Protein AF-O60290-2-F1 (afdb_monomer_lite)

Sequence (254 aa):
MGRRWCEWTVLTGIEYLQQRFDADRPPQLKNMEVFDTMAWPSGIELASFGNDDILNLARYFECSLPTGYSEEALLEEWLGLKTIAQHLPFSMLCKNALAQHCRFPLLSKLMAVVVCVPISTSCCERGFKAMNRIRTDERTKLSNEVLNMLMMTAVNGVAVTEYDPQPAIQHWYLTSSGRRFSHVYTCAQVPARSPASARLRKEEMGALYVEEPRTQKPPILPSREAAEVLKDCIMEPPERLLYPHTSQEAPGMS

Secondary structure (DSSP, 8-state):
-HHHHHHHHHHHHHHHHHHHS-SS--HHHHHGGGG-GGGPPPGGGGTTTTHHHHHHHHHHTGGGSPTT--HHHHHHHHHHHHHHHTT--HHHHHHHHHHTTTT-HHHHHHHHHHTHHHHHHHHHHHHHHHHHHHS-TT-----HHHHHHHHHHHHHSPPTTT---HHHHHHHHHH--SSS-----------------------------------PPPPPPP----SSSTTS---PPPP---------------

pLDDT: mean 74.69, std 25.1, range [28.78, 98.12]

Structure (mmCIF, N/CA/C/O backbone):
data_AF-O60290-2-F1
#
_entry.id   AF-O60290-2-F1
#
loop_
_atom_site.group_PDB
_atom_site.id
_atom_site.type_symbol
_atom_site.label_atom_id
_atom_site.label_alt_id
_atom_site.label_comp_id
_atom_site.label_asym_id
_atom_site.label_entity_id
_atom_site.label_seq_id
_atom_site.pdbx_PDB_ins_code
_atom_site.Cartn_x
_atom_site.Cartn_y
_atom_site.Cartn_z
_atom_site.occupancy
_atom_site.B_iso_or_equiv
_atom_site.auth_seq_id
_atom_site.auth_comp_id
_atom_site.auth_asym_id
_atom_site.auth_atom_id
_atom_site.pdbx_PDB_model_num
ATOM 1 N N . MET A 1 1 ? 29.810 -35.140 -0.642 1.00 60.06 1 MET A N 1
ATOM 2 C CA . MET A 1 1 ? 28.937 -34.284 0.197 1.00 60.06 1 MET A CA 1
ATOM 3 C C . MET A 1 1 ? 28.207 -33.204 -0.597 1.00 60.06 1 MET A C 1
ATOM 5 O O . MET A 1 1 ? 27.020 -33.055 -0.359 1.00 60.06 1 MET A O 1
ATOM 9 N N . GLY A 1 2 ? 28.839 -32.512 -1.557 1.00 76.31 2 GLY A N 1
ATOM 10 C CA . GLY A 1 2 ? 28.237 -31.353 -2.247 1.00 76.31 2 GLY A CA 1
ATOM 11 C C . GLY A 1 2 ? 26.855 -31.562 -2.888 1.00 76.31 2 GLY A C 1
ATOM 12 O O . GLY A 1 2 ? 25.974 -30.746 -2.661 1.00 76.31 2 GLY A O 1
ATOM 13 N N . ARG A 1 3 ? 26.618 -32.672 -3.609 1.00 76.31 3 ARG A N 1
ATOM 14 C CA . ARG A 1 3 ? 25.321 -32.896 -4.289 1.00 76.31 3 ARG A CA 1
ATOM 15 C C . ARG A 1 3 ? 24.113 -32.901 -3.344 1.00 76.31 3 ARG A C 1
ATOM 17 O O . ARG A 1 3 ? 23.113 -32.278 -3.668 1.00 76.31 3 ARG A O 1
ATOM 24 N N . ARG A 1 4 ? 24.233 -33.538 -2.170 1.00 82.31 4 ARG A N 1
ATOM 25 C CA . ARG A 1 4 ? 23.143 -33.582 -1.180 1.00 82.31 4 ARG A CA 1
ATOM 26 C C . ARG A 1 4 ? 22.840 -32.199 -0.605 1.00 82.31 4 ARG A C 1
ATOM 28 O O . ARG A 1 4 ? 21.678 -31.870 -0.450 1.00 82.31 4 ARG A O 1
ATOM 35 N N . TRP A 1 5 ? 23.856 -31.378 -0.337 1.00 82.50 5 TRP A N 1
ATOM 36 C CA . TRP A 1 5 ? 23.635 -30.011 0.148 1.00 82.50 5 TRP A CA 1
ATOM 37 C C . TRP A 1 5 ? 22.891 -29.154 -0.875 1.00 82.50 5 TRP A C 1
ATOM 39 O O . TRP A 1 5 ? 21.926 -28.497 -0.510 1.00 82.50 5 TRP A O 1
ATOM 49 N N . CYS A 1 6 ? 23.286 -29.210 -2.151 1.00 86.69 6 CYS A N 1
ATOM 50 C CA . CYS A 1 6 ? 22.593 -28.471 -3.207 1.00 86.69 6 CYS A CA 1
ATOM 51 C C . CYS A 1 6 ? 21.125 -28.894 -3.335 1.00 86.69 6 CYS A C 1
ATOM 53 O O . CYS A 1 6 ? 20.254 -28.036 -3.418 1.00 86.69 6 CYS A O 1
ATOM 55 N N . GLU A 1 7 ? 20.855 -30.200 -3.320 1.00 88.31 7 GLU A N 1
ATOM 56 C CA . GLU A 1 7 ? 19.494 -30.740 -3.382 1.00 88.31 7 GLU A CA 1
ATOM 57 C C . GLU A 1 7 ? 18.647 -30.283 -2.188 1.00 88.31 7 GLU A C 1
ATOM 59 O O . GLU A 1 7 ? 17.566 -29.737 -2.386 1.00 88.31 7 GLU A O 1
ATOM 64 N N . TRP A 1 8 ? 19.173 -30.394 -0.964 1.00 88.50 8 TRP A N 1
ATOM 65 C CA . TRP A 1 8 ? 18.496 -29.909 0.242 1.00 88.50 8 TRP A CA 1
ATOM 66 C C . TRP A 1 8 ? 18.210 -28.406 0.185 1.00 88.50 8 TRP A C 1
ATOM 68 O O . TRP A 1 8 ? 17.091 -27.994 0.457 1.00 88.50 8 TRP A O 1
ATOM 78 N N . THR A 1 9 ? 19.179 -27.580 -0.221 1.00 92.00 9 THR A N 1
ATOM 79 C CA . THR A 1 9 ? 18.973 -26.128 -0.342 1.00 92.00 9 THR A CA 1
ATOM 80 C C . THR A 1 9 ? 17.893 -25.782 -1.366 1.00 92.00 9 THR A C 1
ATOM 82 O O . THR A 1 9 ? 17.092 -24.882 -1.120 1.00 92.00 9 THR A O 1
ATOM 85 N N . VAL A 1 10 ? 17.846 -26.487 -2.500 1.00 91.19 10 VAL A N 1
ATOM 86 C CA . VAL A 1 10 ? 16.811 -26.278 -3.521 1.00 91.19 10 VAL A CA 1
ATOM 87 C C . VAL A 1 10 ? 15.437 -26.683 -2.993 1.00 91.19 10 VAL A C 1
ATOM 89 O O . VAL A 1 10 ? 14.498 -25.909 -3.145 1.00 91.19 10 VAL A O 1
ATOM 92 N N . LEU A 1 11 ? 15.317 -27.840 -2.335 1.00 91.94 11 LEU A N 1
ATOM 93 C CA . LEU A 1 11 ? 14.050 -28.304 -1.762 1.00 91.94 11 LEU A CA 1
ATOM 94 C C . LEU A 1 11 ? 13.540 -27.360 -0.671 1.00 91.94 11 LEU A C 1
ATOM 96 O O . LEU A 1 11 ? 12.401 -26.917 -0.754 1.00 91.94 11 LEU A O 1
ATOM 100 N N . THR A 1 12 ? 14.398 -26.947 0.267 1.00 91.56 12 THR A N 1
ATOM 101 C CA . THR A 1 12 ? 14.043 -25.943 1.284 1.00 91.56 12 THR A CA 1
ATOM 102 C C . THR A 1 12 ? 13.633 -24.614 0.646 1.00 91.56 12 THR A C 1
ATOM 104 O O . THR A 1 12 ? 12.711 -23.953 1.117 1.00 91.56 12 THR A O 1
ATOM 107 N N . GLY A 1 13 ? 14.293 -24.213 -0.445 1.00 90.56 13 GLY A N 1
ATOM 108 C CA . GLY A 1 13 ? 13.922 -23.021 -1.204 1.00 90.56 13 GLY A CA 1
ATOM 109 C C . GLY A 1 13 ? 12.545 -23.142 -1.859 1.00 90.56 13 GLY A C 1
ATOM 110 O O . GLY A 1 13 ? 11.760 -22.202 -1.789 1.00 90.56 13 GLY A O 1
ATOM 111 N N . ILE A 1 14 ? 12.234 -24.290 -2.465 1.00 87.69 14 ILE A N 1
ATOM 112 C CA . ILE A 1 14 ? 10.924 -24.568 -3.068 1.00 87.69 14 ILE A CA 1
ATOM 113 C C . ILE A 1 14 ? 9.837 -24.589 -1.995 1.00 87.69 14 ILE A C 1
ATOM 115 O O . ILE A 1 14 ? 8.840 -23.896 -2.162 1.00 87.69 14 ILE A O 1
ATOM 119 N N . GLU A 1 15 ? 10.045 -25.310 -0.892 1.00 87.50 15 GLU A N 1
ATOM 120 C CA . GLU A 1 15 ? 9.108 -25.366 0.238 1.00 87.50 15 GLU A CA 1
ATOM 121 C C . GLU A 1 15 ? 8.835 -23.966 0.799 1.00 87.50 15 GLU A C 1
ATOM 123 O O . GLU A 1 15 ? 7.683 -23.587 0.994 1.00 87.50 15 GLU A O 1
ATOM 128 N N . TYR A 1 16 ? 9.881 -23.154 0.983 1.00 84.19 16 TYR A N 1
ATOM 129 C CA . TYR A 1 16 ? 9.732 -21.772 1.434 1.00 84.19 16 TYR A CA 1
ATOM 130 C C . TYR A 1 16 ? 8.947 -20.914 0.435 1.00 84.19 16 TYR A C 1
ATOM 132 O O . TYR A 1 16 ? 8.084 -20.134 0.833 1.00 84.19 16 TYR A O 1
ATOM 140 N N . LEU A 1 17 ? 9.240 -21.030 -0.865 1.00 82.88 17 LEU A N 1
ATOM 141 C CA . LEU A 1 17 ? 8.526 -20.281 -1.899 1.00 82.88 17 LEU A CA 1
ATOM 142 C C . LEU A 1 17 ? 7.065 -20.714 -1.996 1.00 82.88 17 LEU A C 1
ATOM 144 O O . LEU A 1 17 ? 6.207 -19.850 -2.129 1.00 82.88 17 LEU A O 1
ATOM 148 N N . GLN A 1 18 ? 6.781 -22.010 -1.887 1.00 81.75 18 GLN A N 1
ATOM 149 C CA . GLN A 1 18 ? 5.422 -22.540 -1.844 1.00 81.75 18 GLN A CA 1
ATOM 150 C C . GLN A 1 18 ? 4.679 -22.034 -0.614 1.00 81.75 18 GLN A C 1
ATOM 152 O O . GLN A 1 18 ? 3.586 -21.523 -0.756 1.00 81.75 18 GLN A O 1
ATOM 157 N N . GLN A 1 19 ? 5.289 -22.062 0.571 1.00 77.19 19 GLN A N 1
ATOM 158 C CA . GLN A 1 19 ? 4.671 -21.515 1.779 1.00 77.19 19 GLN A CA 1
ATOM 159 C C . GLN A 1 19 ? 4.418 -20.002 1.668 1.00 77.19 19 GLN A C 1
ATOM 161 O O . GLN A 1 19 ? 3.408 -19.489 2.143 1.00 77.19 19 GLN A O 1
ATOM 166 N N . ARG A 1 20 ? 5.358 -19.264 1.068 1.00 73.88 20 ARG A N 1
ATOM 167 C CA . ARG A 1 20 ? 5.286 -17.804 0.941 1.00 73.88 20 ARG A CA 1
ATOM 168 C C . ARG A 1 20 ? 4.297 -17.346 -0.131 1.00 73.88 20 ARG A C 1
ATOM 170 O O . ARG A 1 20 ? 3.693 -16.287 0.024 1.00 73.88 20 ARG A O 1
ATOM 177 N N . PHE A 1 21 ? 4.206 -18.089 -1.227 1.00 71.00 21 PHE A N 1
ATOM 178 C CA . PHE A 1 21 ? 3.432 -17.755 -2.423 1.00 71.00 21 PHE A CA 1
ATOM 179 C C . PHE A 1 21 ? 2.380 -18.821 -2.732 1.00 71.00 21 PHE A C 1
ATOM 181 O O . PHE A 1 21 ? 2.084 -19.049 -3.906 1.00 71.00 21 PHE A O 1
ATOM 188 N N . ASP A 1 22 ? 1.860 -19.493 -1.702 1.00 69.12 22 ASP A N 1
ATOM 189 C CA . ASP A 1 22 ? 0.883 -20.563 -1.882 1.00 69.12 22 ASP A CA 1
ATOM 190 C C . ASP A 1 22 ? -0.308 -20.053 -2.703 1.00 69.12 22 ASP A C 1
ATOM 192 O O . ASP A 1 22 ? -0.672 -18.872 -2.643 1.00 69.12 22 ASP A O 1
ATOM 196 N N . ALA A 1 23 ? -0.878 -20.932 -3.526 1.00 62.59 23 ALA A N 1
ATOM 197 C CA . ALA A 1 23 ? -1.923 -20.562 -4.479 1.00 62.59 23 ALA A CA 1
ATOM 198 C C . ALA A 1 23 ? -3.193 -20.073 -3.770 1.00 62.59 23 ALA A C 1
ATOM 200 O O . ALA A 1 23 ? -3.921 -19.229 -4.307 1.00 62.59 23 ALA A O 1
ATOM 201 N N . ASP A 1 24 ? -3.419 -20.559 -2.549 1.00 65.19 24 ASP A N 1
ATOM 202 C CA . ASP A 1 24 ? -4.404 -20.001 -1.641 1.00 65.19 24 ASP A CA 1
ATOM 203 C C . ASP A 1 24 ? -3.921 -18.618 -1.211 1.00 65.19 24 ASP A C 1
ATOM 205 O O . ASP A 1 24 ? -3.169 -18.450 -0.249 1.00 65.19 24 ASP A O 1
ATOM 209 N N . ARG A 1 25 ? -4.359 -17.610 -1.978 1.00 64.50 25 ARG A N 1
ATOM 210 C CA . ARG A 1 25 ? -4.241 -16.191 -1.641 1.00 64.50 25 ARG A CA 1
ATOM 211 C C . ARG A 1 25 ? -4.443 -16.058 -0.125 1.00 64.50 25 ARG A C 1
ATOM 213 O O . ARG A 1 25 ? -5.516 -16.447 0.346 1.00 64.50 25 ARG A O 1
ATOM 220 N N . PRO A 1 26 ? -3.468 -15.504 0.624 1.00 71.31 26 PRO A N 1
ATOM 221 C CA . PRO A 1 26 ? -3.595 -15.337 2.062 1.00 71.31 26 PRO A CA 1
ATOM 222 C C . PRO A 1 26 ? -4.979 -14.763 2.390 1.00 71.31 26 PRO A C 1
ATOM 224 O O . PRO A 1 26 ? -5.363 -13.781 1.742 1.00 71.31 26 PRO A O 1
ATOM 227 N N . PRO A 1 27 ? -5.744 -15.33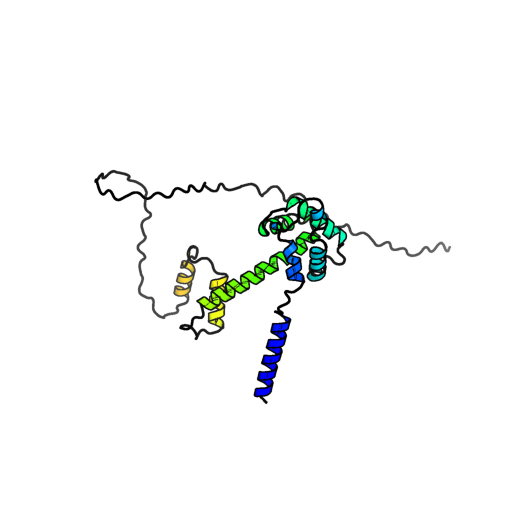9 3.338 1.00 74.75 27 PRO A N 1
ATOM 228 C CA . PRO A 1 27 ? -7.109 -14.905 3.653 1.00 74.75 27 PRO A CA 1
ATOM 229 C C . PRO A 1 27 ? -7.237 -13.386 3.838 1.00 74.75 27 PRO A C 1
ATOM 231 O O . PRO A 1 27 ? -8.249 -12.781 3.507 1.00 74.75 27 PRO A O 1
ATOM 234 N N . GLN A 1 28 ? -6.158 -12.749 4.285 1.00 78.12 28 GLN A N 1
ATOM 235 C CA . GLN A 1 28 ? -6.025 -11.310 4.449 1.00 78.12 28 GLN A CA 1
ATOM 236 C C . GLN A 1 28 ? -6.175 -10.548 3.130 1.00 78.12 28 GLN A C 1
ATOM 238 O O . GLN A 1 28 ? -6.873 -9.546 3.094 1.00 78.12 28 GLN A O 1
ATOM 243 N N . LEU A 1 29 ? -5.566 -11.015 2.035 1.00 80.62 29 LEU A N 1
ATOM 244 C CA . LEU A 1 29 ? -5.710 -10.383 0.720 1.00 80.62 29 LEU A CA 1
ATOM 245 C C . LEU A 1 29 ? -7.137 -10.505 0.180 1.00 80.62 29 LEU A C 1
ATOM 247 O O . LEU A 1 29 ? -7.560 -9.629 -0.565 1.00 80.62 29 LEU A O 1
ATOM 251 N N . LYS A 1 30 ? -7.871 -11.556 0.562 1.00 87.00 30 LYS A N 1
ATOM 252 C CA . LYS A 1 30 ? -9.301 -11.660 0.263 1.00 87.00 30 LYS A CA 1
ATOM 253 C C . LYS A 1 30 ? -10.091 -10.617 1.056 1.00 87.00 30 LYS A C 1
ATOM 255 O O . LYS A 1 30 ? -10.859 -9.875 0.465 1.00 87.00 30 LYS A O 1
ATOM 260 N N . ASN A 1 31 ? -9.824 -10.475 2.355 1.00 92.19 31 ASN A N 1
ATOM 261 C CA . ASN A 1 31 ? -10.492 -9.464 3.183 1.00 92.19 31 ASN A CA 1
ATOM 262 C C . ASN A 1 31 ? -10.217 -8.026 2.697 1.00 92.19 31 ASN A C 1
ATOM 264 O O . ASN A 1 31 ? -11.036 -7.139 2.895 1.00 92.19 31 ASN A O 1
ATOM 268 N N . MET A 1 32 ? -9.087 -7.772 2.025 1.00 91.44 32 MET A N 1
ATOM 269 C CA . MET A 1 32 ? -8.777 -6.463 1.422 1.00 91.44 32 MET A CA 1
ATOM 270 C C . MET A 1 32 ? -9.726 -6.077 0.277 1.00 91.44 32 MET A C 1
ATOM 272 O O . MET A 1 32 ? -9.812 -4.898 -0.065 1.00 91.44 32 MET A O 1
ATOM 276 N N . GLU A 1 33 ? -10.445 -7.035 -0.315 1.00 91.44 33 GLU A N 1
ATOM 277 C CA . GLU A 1 33 ? -11.444 -6.775 -1.362 1.00 91.44 33 GLU A CA 1
ATOM 278 C C . GLU A 1 33 ? -12.621 -5.945 -0.829 1.00 91.44 33 GLU A C 1
ATOM 280 O O . GLU A 1 33 ? -13.272 -5.242 -1.598 1.00 91.44 33 GLU A O 1
ATOM 285 N N . VAL A 1 34 ? -12.821 -5.909 0.496 1.00 94.81 34 VAL A N 1
ATOM 286 C CA . VAL A 1 34 ? -13.816 -5.055 1.162 1.00 94.81 34 VAL A CA 1
ATOM 287 C C . VAL A 1 34 ? -13.645 -3.566 0.843 1.00 94.81 34 VAL A C 1
ATOM 289 O O . VAL A 1 34 ? -14.602 -2.797 0.918 1.00 94.81 34 VAL A O 1
ATOM 292 N N . PHE A 1 35 ? -12.440 -3.132 0.468 1.00 94.62 35 PHE A N 1
ATOM 293 C CA . PHE A 1 35 ? -12.167 -1.740 0.117 1.00 94.62 35 PHE A CA 1
ATOM 294 C C . PHE A 1 35 ? -12.541 -1.382 -1.327 1.00 94.62 35 PHE A C 1
ATOM 296 O O . PHE A 1 35 ? -12.405 -0.217 -1.715 1.00 94.62 35 PHE A O 1
ATOM 303 N N . ASP A 1 36 ? -13.022 -2.341 -2.123 1.00 92.94 36 ASP A N 1
ATOM 304 C CA . ASP A 1 36 ? -13.655 -2.048 -3.404 1.00 92.94 36 ASP A CA 1
ATOM 305 C C . ASP A 1 36 ? -15.066 -1.497 -3.180 1.00 92.94 36 ASP A C 1
ATOM 307 O O . ASP A 1 36 ? -16.053 -2.225 -3.072 1.00 92.94 36 ASP A O 1
ATOM 311 N N . THR A 1 37 ? -15.160 -0.170 -3.121 1.00 93.44 37 THR A N 1
ATOM 312 C CA . THR A 1 37 ? -16.430 0.529 -2.888 1.00 93.44 37 THR A CA 1
ATOM 313 C C . THR A 1 37 ? -17.445 0.336 -4.015 1.00 93.44 37 THR A C 1
ATOM 315 O O . THR A 1 37 ? -18.627 0.611 -3.815 1.00 93.44 37 THR A O 1
ATOM 318 N N . MET A 1 38 ? -17.005 -0.122 -5.195 1.00 91.31 38 MET A N 1
ATOM 319 C CA . MET A 1 38 ? -17.887 -0.415 -6.326 1.00 91.31 38 MET A CA 1
ATOM 320 C C . MET A 1 38 ? -18.618 -1.748 -6.143 1.00 91.31 38 MET A C 1
ATOM 322 O O . MET A 1 38 ? -19.658 -1.957 -6.762 1.00 91.31 38 MET A O 1
ATOM 326 N N . ALA A 1 39 ? -18.094 -2.632 -5.287 1.00 91.25 39 ALA A N 1
ATOM 327 C CA . ALA A 1 39 ? -18.701 -3.912 -4.938 1.00 91.25 39 ALA A CA 1
ATOM 328 C C . ALA A 1 39 ? -19.649 -3.820 -3.727 1.00 91.25 39 ALA A C 1
ATOM 330 O O . ALA A 1 39 ? -20.236 -4.827 -3.328 1.00 91.25 39 ALA A O 1
ATOM 331 N N . TRP A 1 40 ? -19.794 -2.640 -3.115 1.00 94.50 40 TRP A N 1
ATOM 332 C CA . TRP A 1 40 ? -20.625 -2.476 -1.924 1.00 94.50 40 TRP A CA 1
ATOM 333 C C . TRP A 1 40 ? -22.121 -2.579 -2.258 1.00 94.50 40 TRP A C 1
ATOM 335 O O . TRP A 1 40 ? -22.581 -1.965 -3.224 1.00 94.50 40 TRP A O 1
ATOM 345 N N . PRO A 1 41 ? -22.912 -3.300 -1.443 1.00 93.50 41 PRO A N 1
ATOM 346 C CA . PRO A 1 41 ? -24.353 -3.357 -1.611 1.00 93.50 41 PRO A CA 1
ATOM 347 C C . PRO A 1 41 ? -24.995 -2.018 -1.236 1.00 93.50 41 PRO A C 1
ATOM 349 O O . PRO A 1 41 ? -24.506 -1.269 -0.390 1.00 93.50 41 PRO A O 1
ATOM 352 N N . SER A 1 42 ? -26.140 -1.730 -1.846 1.00 87.62 42 SER A N 1
ATOM 353 C CA . SER A 1 42 ? -26.956 -0.560 -1.520 1.00 87.62 42 SER A CA 1
ATOM 354 C C . SER A 1 42 ? -27.999 -0.867 -0.441 1.00 87.62 42 SER A C 1
ATOM 356 O O . SER A 1 42 ? -28.466 -1.997 -0.316 1.00 87.62 42 SER A O 1
ATOM 358 N N . GLY A 1 43 ? -28.458 0.160 0.276 1.00 88.81 43 GLY A N 1
ATOM 359 C CA . GLY A 1 43 ? -29.569 0.039 1.223 1.00 88.81 43 GLY A CA 1
ATOM 360 C C . GLY A 1 43 ? -29.146 -0.503 2.589 1.00 88.81 43 GLY A C 1
ATOM 361 O O . GLY A 1 43 ? -28.090 -0.145 3.104 1.00 88.81 43 GLY A O 1
ATOM 362 N N . ILE A 1 44 ? -30.002 -1.326 3.200 1.00 89.06 44 ILE A N 1
ATOM 363 C CA . ILE A 1 44 ? -29.842 -1.784 4.594 1.00 89.06 44 ILE A CA 1
ATOM 364 C C . ILE A 1 44 ? -28.659 -2.756 4.732 1.00 89.06 44 ILE A C 1
ATOM 366 O O . ILE A 1 44 ? -27.968 -2.743 5.748 1.00 89.06 44 ILE A O 1
ATOM 370 N N . GLU A 1 45 ? -28.375 -3.546 3.694 1.00 91.31 45 GLU A N 1
ATOM 371 C CA . GLU A 1 45 ? -27.274 -4.521 3.685 1.00 91.31 45 GLU A CA 1
ATOM 372 C C . GLU A 1 45 ? -25.890 -3.864 3.788 1.00 91.31 45 GLU A C 1
ATOM 374 O O . GLU A 1 45 ? -24.942 -4.482 4.273 1.00 91.31 45 GLU A O 1
ATOM 379 N N . LEU A 1 46 ? -25.768 -2.583 3.416 1.00 92.81 46 LEU A N 1
ATOM 380 C CA . LEU A 1 46 ? -24.520 -1.838 3.562 1.00 92.81 46 LEU A CA 1
ATOM 381 C C . LEU A 1 46 ? -24.059 -1.769 5.022 1.00 92.81 46 LEU A C 1
ATOM 383 O O . LEU A 1 46 ? -22.856 -1.734 5.283 1.00 92.81 46 LEU A O 1
ATOM 387 N N . ALA A 1 47 ? -24.991 -1.754 5.979 1.00 93.12 47 ALA A N 1
ATOM 388 C CA . ALA A 1 47 ? -24.660 -1.624 7.393 1.00 93.12 47 ALA A CA 1
ATOM 389 C C . ALA A 1 47 ? -23.787 -2.786 7.890 1.00 93.12 47 ALA A C 1
ATOM 391 O O . ALA A 1 47 ? -22.770 -2.548 8.541 1.00 93.12 47 ALA A O 1
ATOM 392 N N . SER A 1 48 ? -24.124 -4.022 7.514 1.00 94.00 48 SER A N 1
ATOM 393 C CA . SER A 1 48 ? -23.382 -5.228 7.902 1.00 94.00 48 SER A CA 1
ATOM 394 C C . SER A 1 48 ? -22.271 -5.616 6.925 1.00 94.00 48 SER A C 1
ATOM 396 O O . SER A 1 48 ? -21.398 -6.406 7.282 1.00 94.00 48 SER A O 1
ATOM 398 N N . PHE A 1 49 ? -22.274 -5.067 5.706 1.00 95.75 49 PHE A N 1
ATOM 399 C CA . PHE A 1 49 ? -21.290 -5.414 4.684 1.00 95.75 49 PHE A CA 1
ATOM 400 C C . PHE A 1 49 ? -19.845 -5.174 5.146 1.00 95.75 49 PHE A C 1
ATOM 402 O O . PHE A 1 49 ? -19.492 -4.083 5.613 1.00 95.75 49 PHE A O 1
ATOM 409 N N . GLY A 1 50 ? -18.997 -6.188 4.966 1.00 95.88 50 GLY A N 1
ATOM 410 C CA . GLY A 1 50 ? -17.561 -6.087 5.202 1.00 95.88 50 GLY A CA 1
ATOM 411 C C . GLY A 1 50 ? -17.132 -6.086 6.669 1.00 95.88 50 GLY A C 1
ATOM 412 O O . GLY A 1 50 ? -15.960 -5.855 6.950 1.00 95.88 50 GLY A O 1
ATOM 413 N N . ASN A 1 51 ? -18.058 -6.282 7.613 1.00 97.31 51 ASN A N 1
ATOM 414 C CA . ASN A 1 51 ? -17.737 -6.228 9.040 1.00 97.31 51 ASN A CA 1
ATOM 415 C C . ASN A 1 51 ? -16.714 -7.308 9.417 1.00 97.31 51 ASN A C 1
ATOM 417 O O . ASN A 1 51 ? -15.687 -6.994 10.016 1.00 97.31 51 ASN A O 1
ATOM 421 N N . ASP A 1 52 ? -16.945 -8.552 8.994 1.00 96.62 52 ASP A N 1
ATOM 422 C CA . ASP A 1 52 ? -16.018 -9.657 9.254 1.00 96.62 52 ASP A CA 1
ATOM 423 C C . ASP A 1 52 ? -14.656 -9.427 8.587 1.00 96.62 52 ASP A C 1
ATOM 425 O O . ASP A 1 52 ? -13.617 -9.689 9.192 1.00 96.62 52 ASP A O 1
ATOM 429 N N . ASP A 1 53 ? -14.632 -8.893 7.363 1.00 96.12 53 ASP A N 1
ATOM 430 C CA . ASP A 1 53 ? -13.395 -8.592 6.639 1.00 96.12 53 ASP A CA 1
ATOM 431 C C . ASP A 1 53 ? -12.537 -7.565 7.389 1.00 96.12 53 ASP A C 1
ATOM 433 O O . ASP A 1 53 ? -11.340 -7.782 7.592 1.00 96.12 53 ASP A O 1
ATOM 437 N N . ILE A 1 54 ? -13.150 -6.474 7.862 1.00 96.94 54 ILE A N 1
ATOM 438 C CA . ILE A 1 54 ? -12.462 -5.420 8.618 1.00 96.94 54 ILE A CA 1
ATOM 439 C C . ILE A 1 54 ? -11.948 -5.941 9.962 1.00 96.94 54 ILE A C 1
ATOM 441 O O . ILE A 1 54 ? -10.802 -5.656 10.317 1.00 96.94 54 ILE A O 1
ATOM 445 N N . LEU A 1 55 ? -12.737 -6.743 10.682 1.00 96.88 55 LEU A N 1
ATOM 446 C CA . LEU A 1 55 ? -12.291 -7.359 11.935 1.00 96.88 55 LEU A CA 1
ATOM 447 C C . LEU A 1 55 ? -11.134 -8.332 11.705 1.00 96.88 55 LEU A C 1
ATOM 449 O O . LEU A 1 55 ? -10.131 -8.294 12.418 1.00 96.88 55 LEU A O 1
ATOM 453 N N . ASN A 1 56 ? -11.217 -9.166 10.670 1.00 95.38 56 ASN A N 1
ATOM 454 C CA . ASN A 1 56 ? -10.143 -10.091 10.331 1.00 95.38 56 ASN A CA 1
ATOM 455 C C . ASN A 1 56 ? -8.856 -9.353 9.925 1.00 95.38 56 ASN A C 1
ATOM 457 O O . ASN A 1 56 ? -7.760 -9.786 10.289 1.00 95.38 56 ASN A O 1
ATOM 461 N N . LEU A 1 57 ? -8.964 -8.233 9.201 1.00 95.00 57 LEU A N 1
ATOM 462 C CA . LEU A 1 57 ? -7.820 -7.370 8.892 1.00 95.00 57 LEU A CA 1
ATOM 463 C C . LEU A 1 57 ? -7.229 -6.737 10.154 1.00 95.00 57 LEU A C 1
ATOM 465 O O . LEU A 1 57 ? -6.008 -6.716 10.302 1.00 95.00 57 LEU A O 1
ATOM 469 N N . ALA A 1 58 ? -8.067 -6.260 11.073 1.00 95.19 58 ALA A N 1
ATOM 470 C CA . ALA A 1 58 ? -7.627 -5.655 12.324 1.00 95.19 58 ALA A CA 1
ATOM 471 C C . ALA A 1 58 ? -6.909 -6.652 13.240 1.00 95.19 58 ALA A C 1
ATOM 473 O O . ALA A 1 58 ? -5.852 -6.330 13.775 1.00 95.19 58 ALA A O 1
ATOM 474 N N . ARG A 1 59 ? -7.413 -7.887 13.352 1.00 93.50 59 ARG A N 1
ATOM 475 C CA . ARG A 1 59 ? -6.739 -8.978 14.079 1.00 93.50 59 ARG A CA 1
ATOM 476 C C . ARG A 1 59 ? -5.401 -9.344 13.447 1.00 93.50 59 ARG A C 1
ATOM 478 O O . ARG A 1 59 ? -4.426 -9.580 14.147 1.00 93.50 59 ARG A O 1
ATOM 485 N N . TYR A 1 60 ? -5.326 -9.368 12.118 1.00 89.88 60 TYR A N 1
ATOM 486 C CA . TYR A 1 60 ? -4.069 -9.668 11.435 1.00 89.88 60 TYR A CA 1
ATOM 487 C C . TYR A 1 60 ? -3.026 -8.555 11.602 1.00 89.88 60 TYR A C 1
ATOM 489 O O . TYR A 1 60 ? -1.842 -8.825 11.796 1.00 89.88 60 TYR A O 1
ATOM 497 N N . PHE A 1 61 ? -3.463 -7.297 11.553 1.00 91.25 61 PHE A N 1
ATOM 498 C CA . PHE A 1 61 ? -2.612 -6.126 11.739 1.00 91.25 61 PHE A CA 1
ATOM 499 C C . PHE A 1 61 ? -2.684 -5.573 13.168 1.00 91.25 61 PHE A C 1
ATOM 501 O O . PHE A 1 61 ? -2.477 -4.376 13.371 1.00 91.25 61 PHE A O 1
ATOM 508 N N . GLU A 1 62 ? -2.924 -6.427 14.165 1.00 91.81 62 GLU A N 1
ATOM 509 C CA . GLU A 1 62 ? -3.122 -6.019 15.561 1.00 91.81 62 GLU A CA 1
ATOM 510 C C . GLU A 1 62 ? -1.937 -5.203 16.094 1.00 91.81 62 GLU A C 1
ATOM 512 O O . GLU A 1 62 ? -2.131 -4.199 16.772 1.00 91.81 62 GLU A O 1
ATOM 517 N N . CYS A 1 63 ? -0.706 -5.534 15.684 1.00 91.06 63 CYS A N 1
ATOM 518 C CA . CYS A 1 63 ? 0.497 -4.784 16.063 1.00 91.06 63 CYS A CA 1
ATOM 519 C C . CYS A 1 63 ? 0.509 -3.316 15.590 1.00 91.06 63 CYS A C 1
ATOM 521 O O . CYS A 1 63 ? 1.326 -2.532 16.069 1.00 91.06 63 CYS A O 1
ATOM 523 N N . SER A 1 64 ? -0.342 -2.946 14.629 1.00 90.31 64 SER A N 1
ATOM 524 C CA . SER A 1 64 ? -0.489 -1.566 14.144 1.00 90.31 64 SER A CA 1
ATOM 525 C C . SER A 1 64 ? -1.584 -0.776 14.869 1.00 90.31 64 SER A C 1
ATOM 527 O O . SER A 1 64 ? -1.679 0.446 14.714 1.00 90.31 64 SER A O 1
ATOM 529 N N . LEU A 1 65 ? -2.404 -1.460 15.667 1.00 94.12 65 LEU A 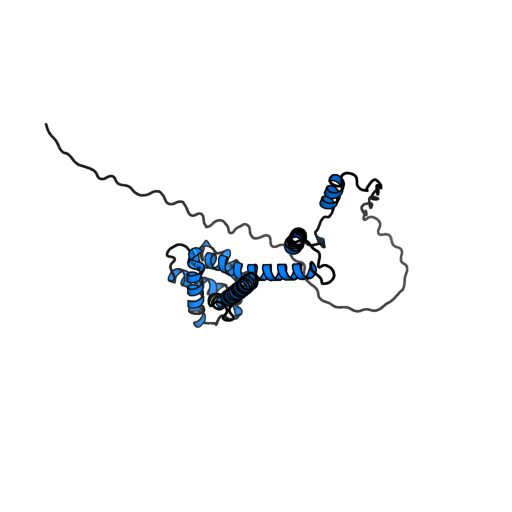N 1
ATOM 530 C CA . LEU A 1 65 ? -3.510 -0.886 16.419 1.00 94.12 65 LEU A CA 1
ATOM 531 C C . LEU A 1 65 ? -3.124 -0.696 17.896 1.00 94.12 65 LEU A C 1
ATOM 533 O O . LEU A 1 65 ? -2.178 -1.316 18.385 1.00 94.12 65 LEU A O 1
ATOM 537 N N . PRO A 1 66 ? -3.813 0.197 18.631 1.00 93.06 66 PRO A N 1
ATOM 538 C CA . PRO A 1 66 ? -3.645 0.298 20.077 1.00 93.06 66 PRO A CA 1
ATOM 539 C C . PRO A 1 66 ? -3.929 -1.040 20.766 1.00 93.06 66 PRO A C 1
ATOM 541 O O . PRO A 1 66 ? -4.869 -1.743 20.396 1.00 93.06 66 PRO A O 1
ATOM 544 N N . THR A 1 67 ? -3.157 -1.358 21.804 1.00 90.81 67 THR A N 1
ATOM 545 C CA . THR A 1 67 ? -3.377 -2.557 22.617 1.00 90.81 67 THR A CA 1
ATOM 546 C C . THR A 1 67 ? -4.791 -2.555 23.198 1.00 90.81 67 THR A C 1
ATOM 548 O O . THR A 1 67 ? -5.161 -1.615 23.900 1.00 90.81 67 THR A O 1
ATOM 551 N N . GLY A 1 68 ? -5.567 -3.607 22.924 1.00 89.88 68 GLY A N 1
ATOM 552 C CA . GLY A 1 68 ? -6.946 -3.726 23.407 1.00 89.88 68 GLY A CA 1
ATOM 553 C C . GLY A 1 68 ? -7.931 -2.765 22.734 1.00 89.88 68 GLY A C 1
ATOM 554 O O . GLY A 1 68 ? -8.841 -2.270 23.396 1.00 89.88 68 GLY A O 1
ATOM 555 N N . TYR A 1 69 ? -7.741 -2.460 21.445 1.00 94.31 69 TYR A N 1
ATOM 556 C CA . TYR A 1 69 ? -8.741 -1.723 20.669 1.00 94.31 69 TYR A CA 1
ATOM 557 C C . TYR A 1 69 ? -10.115 -2.422 20.720 1.00 94.31 69 TYR A C 1
ATOM 559 O O . TYR A 1 69 ? -10.198 -3.645 20.812 1.00 94.31 69 TYR A O 1
ATOM 567 N N . SER A 1 70 ? -11.196 -1.641 20.655 1.00 96.50 70 SER A N 1
ATOM 568 C CA . SER A 1 70 ? -12.561 -2.180 20.609 1.00 96.50 70 SER A CA 1
ATOM 569 C C . SER A 1 70 ? -12.939 -2.519 19.169 1.00 96.50 70 SER A C 1
ATOM 571 O O . SER A 1 70 ? -12.876 -1.662 18.281 1.00 96.50 70 SER A O 1
ATOM 573 N N . GLU A 1 71 ? -13.338 -3.772 18.948 1.00 97.12 71 GLU A N 1
ATOM 574 C CA . GLU A 1 71 ? -13.883 -4.232 17.668 1.00 97.12 71 GLU A CA 1
ATOM 575 C C . GLU A 1 71 ? -15.190 -3.495 17.342 1.00 97.12 71 GLU A C 1
ATOM 577 O O . GLU A 1 71 ? -15.413 -3.106 16.199 1.00 97.12 71 GLU A O 1
ATOM 582 N N . GLU A 1 72 ? -16.010 -3.209 18.353 1.00 97.44 72 GLU A N 1
ATOM 583 C CA . GLU A 1 72 ? -17.258 -2.457 18.214 1.00 97.44 72 GLU A CA 1
ATOM 584 C C . GLU A 1 72 ? -16.989 -1.028 17.735 1.00 97.44 72 GLU A C 1
ATOM 586 O O . GLU A 1 72 ? -17.604 -0.572 16.774 1.00 97.44 72 GLU A O 1
ATOM 591 N N . ALA A 1 73 ? -16.018 -0.337 18.343 1.00 97.75 73 ALA A N 1
ATOM 592 C CA . ALA A 1 73 ? -15.615 1.000 17.915 1.00 97.75 73 ALA A CA 1
ATOM 593 C C . ALA A 1 73 ? -15.092 1.002 16.469 1.00 97.75 73 ALA A C 1
ATOM 595 O O . ALA A 1 73 ? -15.428 1.892 15.691 1.00 97.75 73 ALA A O 1
ATOM 596 N N . LEU A 1 74 ? -14.317 -0.017 16.081 1.00 97.81 74 LEU A N 1
ATOM 597 C CA . LEU A 1 74 ? -13.845 -0.163 14.705 1.00 97.81 74 LEU A CA 1
ATOM 598 C C . LEU A 1 74 ? -15.005 -0.373 13.716 1.00 97.81 74 LEU A C 1
ATOM 600 O O . LEU A 1 74 ? -14.980 0.195 12.624 1.00 97.81 74 LEU A O 1
ATOM 604 N N . LEU A 1 75 ? -16.020 -1.160 14.080 1.00 98.12 75 LEU A N 1
ATOM 605 C CA . LEU A 1 75 ? -17.205 -1.367 13.244 1.00 98.12 75 LEU A CA 1
ATOM 606 C C . LEU A 1 75 ? -18.053 -0.097 13.101 1.00 98.12 75 LEU A C 1
ATOM 608 O O . LEU A 1 75 ? -18.545 0.179 12.007 1.00 98.12 75 LEU A O 1
ATOM 612 N N . GLU A 1 76 ? -18.178 0.704 14.159 1.00 97.56 76 GLU A N 1
ATOM 613 C CA . GLU A 1 76 ? -18.831 2.018 14.100 1.00 97.56 76 GLU A CA 1
ATOM 614 C C . GLU A 1 76 ? -18.068 2.984 13.178 1.00 97.56 76 GLU A C 1
ATOM 616 O O . GLU A 1 76 ? -18.663 3.655 12.329 1.00 97.56 76 GLU A O 1
ATOM 621 N N . GLU A 1 77 ? -16.734 3.014 13.273 1.00 97.31 77 GLU A N 1
ATOM 622 C CA . GLU A 1 77 ? -15.893 3.787 12.352 1.00 97.31 77 GLU A CA 1
ATOM 623 C C . GLU A 1 77 ? -16.054 3.306 10.903 1.00 97.31 77 GLU A C 1
ATOM 625 O O . GLU A 1 77 ? -16.166 4.122 9.984 1.00 97.31 77 GLU A O 1
ATOM 630 N N . TRP A 1 78 ? -16.105 1.989 10.690 1.00 97.38 78 TRP A N 1
ATOM 631 C CA . TRP A 1 78 ? -16.306 1.388 9.374 1.00 97.38 78 TRP A CA 1
ATOM 632 C C . TRP A 1 78 ? -17.665 1.749 8.777 1.00 97.38 78 TRP A C 1
ATOM 634 O O . TRP A 1 78 ? -17.740 2.171 7.620 1.00 97.38 78 TRP A O 1
ATOM 644 N N . LEU A 1 79 ? -18.737 1.656 9.564 1.00 95.75 79 LEU A N 1
ATOM 645 C CA . LEU A 1 79 ? -20.065 2.116 9.169 1.00 95.75 79 LEU A CA 1
ATOM 646 C C . LEU A 1 79 ? -20.036 3.601 8.793 1.00 95.75 79 LEU A C 1
ATOM 648 O O . LEU A 1 79 ? -20.509 3.981 7.720 1.00 95.75 79 LEU A O 1
ATOM 652 N N . GLY A 1 80 ? -19.407 4.426 9.631 1.00 95.00 80 GLY A N 1
ATOM 653 C CA . GLY A 1 80 ? -19.210 5.847 9.380 1.00 95.00 80 GLY A CA 1
ATOM 654 C C . GLY A 1 80 ? -18.493 6.126 8.058 1.00 95.00 80 GLY A C 1
ATOM 655 O O . GLY A 1 80 ? -18.951 6.971 7.286 1.00 95.00 80 GLY A O 1
ATOM 656 N N . LEU A 1 81 ? -17.410 5.408 7.750 1.00 95.50 81 LEU A N 1
ATOM 657 C CA . LEU A 1 81 ? -16.700 5.557 6.480 1.00 95.50 81 LEU A CA 1
ATOM 658 C C . LEU A 1 81 ? -17.559 5.102 5.292 1.00 95.50 81 LEU A C 1
ATOM 660 O O . LEU A 1 81 ? -17.608 5.804 4.278 1.00 95.50 81 LEU A O 1
ATOM 664 N N . LYS A 1 82 ? -18.287 3.983 5.422 1.00 94.62 82 LYS A N 1
ATOM 665 C CA . LYS A 1 82 ? -19.172 3.469 4.367 1.00 94.62 82 LYS A CA 1
ATOM 666 C C . LYS A 1 82 ? -20.210 4.500 3.933 1.00 94.62 82 LYS A C 1
ATOM 668 O O . LYS A 1 82 ? -20.470 4.630 2.742 1.00 94.62 82 LYS A O 1
ATOM 673 N N . THR A 1 83 ? -20.764 5.276 4.867 1.00 91.44 83 THR A N 1
ATOM 674 C CA . THR A 1 83 ? -21.771 6.304 4.535 1.00 91.44 83 THR A CA 1
ATOM 675 C C . THR A 1 83 ? -21.253 7.428 3.638 1.00 91.44 83 THR A C 1
ATOM 677 O O . THR A 1 83 ? -22.020 7.960 2.840 1.00 91.44 83 THR A O 1
ATOM 680 N N . ILE A 1 84 ? -19.967 7.776 3.732 1.00 90.69 84 ILE A N 1
ATOM 681 C CA . ILE A 1 84 ? -19.379 8.906 2.993 1.00 90.69 84 ILE A CA 1
ATOM 682 C C . ILE A 1 84 ? -18.550 8.473 1.780 1.00 90.69 84 ILE A C 1
ATOM 684 O O . ILE A 1 84 ? -18.190 9.316 0.960 1.00 90.69 84 ILE A O 1
ATOM 688 N N . ALA A 1 85 ? -18.206 7.186 1.678 1.00 91.19 85 ALA A N 1
ATOM 689 C CA . ALA A 1 85 ? -17.246 6.691 0.696 1.00 91.19 85 ALA A CA 1
ATOM 690 C C . ALA A 1 85 ? -17.826 5.750 -0.371 1.00 91.19 85 ALA A C 1
ATOM 692 O O . ALA A 1 85 ? -17.058 5.161 -1.132 1.00 91.19 85 ALA A O 1
ATOM 693 N N . GLN A 1 86 ? -19.154 5.616 -0.456 1.00 88.12 86 GLN A N 1
ATOM 694 C CA . GLN A 1 86 ? -19.785 4.790 -1.492 1.00 88.12 86 GLN A CA 1
ATOM 695 C C . GLN A 1 86 ? -19.352 5.230 -2.893 1.00 88.12 86 GLN A C 1
ATOM 697 O O . GLN A 1 86 ? -19.303 6.427 -3.186 1.00 88.12 86 GLN A O 1
ATOM 702 N N . HIS A 1 87 ? -19.077 4.255 -3.761 1.00 88.69 87 HIS A N 1
ATOM 703 C CA . HIS A 1 87 ? -18.687 4.471 -5.158 1.00 88.69 87 HIS A CA 1
ATOM 704 C C . HIS A 1 87 ? -17.439 5.356 -5.350 1.00 88.69 87 HIS A C 1
ATOM 706 O O . HIS A 1 87 ? -17.233 5.935 -6.420 1.00 88.69 87 HIS A O 1
ATOM 712 N N . LEU A 1 88 ? -16.588 5.491 -4.328 1.00 93.06 88 LEU A N 1
ATOM 713 C CA . LEU A 1 88 ? -15.311 6.186 -4.447 1.00 93.06 88 LEU A CA 1
ATOM 714 C C . LEU A 1 88 ? -14.195 5.243 -4.902 1.00 93.06 88 LEU A C 1
ATOM 716 O O . LEU A 1 88 ? -14.031 4.159 -4.343 1.00 93.06 88 LEU A O 1
ATOM 720 N N . PRO A 1 89 ? -13.325 5.660 -5.836 1.00 93.62 89 PRO A N 1
ATOM 721 C CA . PRO A 1 89 ? -12.149 4.862 -6.155 1.00 93.62 89 PRO A CA 1
ATOM 722 C C . PRO A 1 89 ? -11.287 4.678 -4.898 1.00 93.62 89 PRO A C 1
ATOM 724 O O . PRO A 1 89 ? -11.200 5.583 -4.063 1.00 93.62 89 PRO A O 1
ATOM 727 N N . PHE A 1 90 ? -10.592 3.542 -4.799 1.00 92.50 90 PHE A N 1
ATOM 728 C CA . PHE A 1 90 ? -9.758 3.187 -3.642 1.00 92.50 90 PHE A CA 1
ATOM 729 C C . PHE A 1 90 ? -8.816 4.321 -3.200 1.00 92.50 90 PHE A C 1
ATOM 731 O O . PHE A 1 90 ? -8.665 4.597 -2.015 1.00 92.50 90 PHE A O 1
ATOM 738 N N . SER A 1 91 ? -8.245 5.066 -4.150 1.00 92.12 91 SER A N 1
ATOM 739 C CA . SER A 1 91 ? -7.382 6.215 -3.854 1.00 92.12 91 SER A CA 1
ATOM 740 C C . SER A 1 91 ? -8.090 7.341 -3.087 1.00 92.12 91 SER A C 1
ATOM 742 O O . SER A 1 91 ? -7.480 7.962 -2.217 1.00 92.12 91 SER A O 1
ATOM 744 N N . MET A 1 92 ? -9.363 7.611 -3.385 1.00 94.12 92 MET A N 1
ATOM 745 C CA . MET A 1 92 ? -10.177 8.591 -2.661 1.00 94.12 92 MET A CA 1
ATOM 746 C C . MET A 1 92 ? -10.668 8.028 -1.325 1.00 94.12 92 MET A C 1
ATOM 748 O O . MET A 1 92 ? -10.661 8.761 -0.340 1.00 94.12 92 MET A O 1
ATOM 752 N N . LEU A 1 93 ? -11.005 6.734 -1.256 1.00 94.62 93 LEU A N 1
ATOM 753 C CA . LEU A 1 93 ? -11.318 6.049 0.005 1.00 94.62 93 LEU A CA 1
ATOM 754 C C . LEU A 1 93 ? -10.154 6.168 1.000 1.00 94.62 93 LEU A C 1
ATOM 756 O O . LEU A 1 93 ? -10.352 6.627 2.124 1.00 94.62 93 LEU A O 1
ATOM 760 N N . CYS A 1 94 ? -8.930 5.833 0.572 1.00 93.81 94 CYS A N 1
ATOM 761 C CA . CYS A 1 94 ? -7.728 5.972 1.394 1.00 93.81 94 CYS A CA 1
ATOM 762 C C . CYS A 1 94 ? -7.535 7.413 1.866 1.00 93.81 94 CYS A C 1
ATOM 764 O O . CYS A 1 94 ? -7.299 7.639 3.049 1.00 93.81 94 CYS A O 1
ATOM 766 N N . LYS A 1 95 ? -7.662 8.395 0.965 1.00 93.12 95 LYS A N 1
ATOM 767 C CA . LYS A 1 95 ? -7.550 9.815 1.330 1.00 93.12 95 LYS A CA 1
ATOM 768 C C . LYS A 1 95 ? -8.581 10.209 2.383 1.00 93.12 95 LYS A C 1
ATOM 770 O O . LYS A 1 95 ? -8.208 10.843 3.361 1.00 93.12 95 LYS A O 1
ATOM 775 N N . ASN A 1 96 ? -9.840 9.811 2.214 1.00 92.56 96 ASN A N 1
ATOM 776 C CA . ASN A 1 96 ? -10.910 10.139 3.153 1.00 92.56 96 ASN A CA 1
ATOM 777 C C . ASN A 1 96 ? -10.691 9.509 4.527 1.00 92.56 96 ASN A C 1
ATOM 779 O O . ASN A 1 96 ? -10.874 10.196 5.528 1.00 92.56 96 ASN A O 1
ATOM 783 N N . ALA A 1 97 ? -10.281 8.241 4.583 1.00 93.75 97 ALA A N 1
ATOM 784 C CA . ALA A 1 97 ? -10.014 7.560 5.844 1.00 93.75 97 ALA A CA 1
ATOM 785 C C . ALA A 1 97 ? -8.790 8.147 6.566 1.00 93.75 97 ALA A C 1
ATOM 787 O O . ALA A 1 97 ? -8.843 8.405 7.764 1.00 93.75 97 ALA A O 1
ATOM 788 N N . LEU A 1 98 ? -7.701 8.407 5.835 1.00 94.31 98 LEU A N 1
ATOM 789 C CA . LEU A 1 98 ? -6.448 8.909 6.408 1.00 94.31 98 LEU A CA 1
ATOM 790 C C . LEU A 1 98 ? -6.528 10.391 6.803 1.00 94.31 98 LEU A C 1
ATOM 792 O O . LEU A 1 98 ? -5.944 10.781 7.810 1.00 94.31 98 LEU A O 1
ATOM 796 N N . ALA A 1 99 ? -7.263 11.218 6.051 1.00 94.50 99 ALA A N 1
ATOM 797 C CA . ALA A 1 99 ? -7.452 12.633 6.381 1.00 94.50 99 ALA A CA 1
ATOM 798 C C . ALA A 1 99 ? -8.352 12.839 7.609 1.00 94.50 99 ALA A C 1
ATOM 800 O O . ALA A 1 99 ? -8.240 13.849 8.296 1.00 94.50 99 ALA A O 1
ATOM 801 N N . GLN A 1 100 ? -9.230 11.880 7.906 1.00 93.31 100 GLN A N 1
ATOM 802 C CA . GLN A 1 100 ? -10.188 11.954 9.007 1.00 93.31 100 GLN A CA 1
ATOM 803 C C . GLN A 1 100 ? -9.723 11.162 10.236 1.00 93.31 100 GLN A C 1
ATOM 805 O O . GLN A 1 100 ? -10.538 10.544 10.915 1.00 93.31 100 GLN A O 1
ATOM 810 N N . HIS A 1 101 ? -8.425 11.199 10.558 1.00 91.69 101 HIS A N 1
ATOM 811 C CA . HIS A 1 101 ? -7.861 10.469 11.703 1.00 91.69 101 HIS A CA 1
ATOM 812 C C . HIS A 1 101 ? -8.571 10.778 13.032 1.00 91.69 101 HIS A C 1
ATOM 814 O O . HIS A 1 101 ? -8.777 9.872 13.830 1.00 91.69 101 HIS A O 1
ATOM 820 N N . CYS A 1 102 ? -9.010 12.026 13.254 1.00 93.00 102 CYS A N 1
ATOM 821 C CA . CYS A 1 102 ? -9.744 12.389 14.472 1.00 93.00 102 CYS A CA 1
ATOM 822 C C . CYS A 1 102 ? -11.152 11.753 14.532 1.00 93.00 102 CYS A C 1
ATOM 824 O O . CYS A 1 102 ? -11.660 11.504 15.620 1.00 93.00 102 CYS A O 1
ATOM 826 N N . ARG A 1 103 ? -11.781 11.472 13.380 1.00 94.50 103 ARG A N 1
ATOM 827 C CA . ARG A 1 103 ? -13.108 10.830 13.288 1.00 94.50 103 ARG A CA 1
ATOM 828 C C . ARG A 1 103 ? -13.017 9.303 13.242 1.00 94.50 103 ARG A C 1
ATOM 830 O O . ARG A 1 103 ? -13.915 8.634 13.735 1.00 94.50 103 ARG A O 1
ATOM 837 N N . PHE A 1 104 ? -11.959 8.773 12.634 1.00 95.38 104 PHE A N 1
ATOM 838 C CA . PHE A 1 104 ? -11.752 7.346 12.404 1.00 95.38 104 PHE A CA 1
ATOM 839 C C . PHE A 1 104 ? -10.366 6.892 12.900 1.00 95.38 104 PHE A C 1
ATOM 841 O O . PHE A 1 104 ? -9.521 6.504 12.086 1.00 95.38 104 PHE A O 1
ATOM 848 N N . PRO A 1 105 ? -10.048 7.009 14.201 1.00 95.88 105 PRO A N 1
ATOM 849 C CA . PRO A 1 105 ? -8.697 6.776 14.713 1.00 95.88 105 PRO A CA 1
ATOM 850 C C . PRO A 1 105 ? -8.198 5.331 14.562 1.00 95.88 105 PRO A C 1
ATOM 852 O O . PRO A 1 105 ? -6.994 5.137 14.359 1.00 95.88 105 PRO A O 1
ATOM 855 N N . LEU A 1 106 ? -9.070 4.322 14.650 1.00 97.00 106 LEU A N 1
ATOM 856 C CA . LEU A 1 106 ? -8.692 2.915 14.473 1.00 97.00 106 LEU A CA 1
ATOM 857 C C . LEU A 1 106 ? -8.611 2.552 12.990 1.00 97.00 106 LEU A C 1
ATOM 859 O O . LEU A 1 106 ? -7.603 2.020 12.519 1.00 97.00 106 LEU A O 1
ATOM 863 N N . LEU A 1 107 ? -9.644 2.903 12.232 1.00 96.75 107 LEU A N 1
ATOM 864 C CA . LEU A 1 107 ? -9.761 2.578 10.820 1.00 96.75 107 LEU A CA 1
ATOM 865 C C . LEU A 1 107 ? -8.701 3.298 9.988 1.00 96.75 107 LEU A C 1
ATOM 867 O O . LEU A 1 107 ? -8.152 2.709 9.067 1.00 96.75 107 LEU A O 1
ATOM 871 N N . SER A 1 108 ? -8.339 4.538 10.317 1.00 96.31 108 SER A N 1
ATOM 872 C CA . SER A 1 108 ? -7.242 5.243 9.635 1.00 96.31 108 SER A CA 1
ATOM 873 C C . SER A 1 108 ? -5.879 4.568 9.845 1.00 96.31 108 SER A C 1
ATOM 875 O O . SER A 1 108 ? -5.092 4.497 8.900 1.00 96.31 108 SER A O 1
ATOM 877 N N . LYS A 1 109 ? -5.603 4.012 11.034 1.00 95.69 109 LYS A N 1
ATOM 878 C CA . LYS A 1 109 ? -4.388 3.214 11.288 1.00 95.69 109 LYS A CA 1
ATOM 879 C C . LYS A 1 109 ? -4.399 1.924 10.479 1.00 95.69 109 LYS A C 1
ATOM 881 O O . LYS A 1 109 ? -3.411 1.622 9.812 1.00 95.69 109 LYS A O 1
ATOM 886 N N . LEU A 1 110 ? -5.532 1.221 10.466 1.00 95.50 110 LEU A N 1
ATOM 887 C CA . LEU A 1 110 ? -5.706 0.034 9.634 1.00 95.50 110 LEU A CA 1
ATOM 888 C C . LEU A 1 110 ? -5.488 0.373 8.149 1.00 95.50 110 LEU A C 1
ATOM 890 O O . LEU A 1 110 ? -4.693 -0.273 7.468 1.00 95.50 110 LEU A O 1
ATOM 894 N N . MET A 1 111 ? -6.101 1.456 7.668 1.00 94.88 111 MET A N 1
ATOM 895 C CA . MET A 1 111 ? -5.969 1.941 6.293 1.00 94.88 111 MET A CA 1
ATOM 896 C C . MET A 1 111 ? -4.531 2.320 5.923 1.00 94.88 111 MET A C 1
ATOM 898 O O . MET A 1 111 ? -4.123 2.113 4.779 1.00 94.88 111 MET A O 1
ATOM 902 N N . ALA A 1 112 ? -3.740 2.833 6.869 1.00 94.12 112 ALA A N 1
ATOM 903 C CA . ALA A 1 112 ? -2.331 3.149 6.647 1.00 94.12 112 ALA A CA 1
ATOM 904 C C . ALA A 1 112 ? -1.484 1.892 6.381 1.00 94.12 112 ALA A C 1
ATOM 906 O O . ALA A 1 112 ? -0.534 1.940 5.600 1.00 94.12 112 ALA A O 1
ATOM 907 N N . VAL A 1 113 ? -1.843 0.751 6.971 1.00 91.88 113 VAL A N 1
ATOM 908 C CA . VAL A 1 113 ? -1.186 -0.530 6.680 1.00 91.88 113 VAL A CA 1
ATOM 909 C C . VAL A 1 113 ? -1.701 -1.117 5.370 1.00 91.88 113 VAL A C 1
ATOM 911 O O . VAL A 1 113 ? -0.916 -1.502 4.504 1.00 91.88 113 VAL A O 1
ATOM 914 N N . VAL A 1 114 ? -3.021 -1.111 5.185 1.00 91.19 114 VAL A N 1
ATOM 915 C CA . VAL A 1 114 ? -3.710 -1.603 3.983 1.00 91.19 114 VAL A CA 1
ATOM 916 C C . VAL A 1 114 ? -3.155 -0.943 2.719 1.00 91.19 114 VAL A C 1
ATOM 918 O O . VAL A 1 114 ? -2.831 -1.634 1.755 1.00 91.19 114 VAL A O 1
ATOM 921 N N . VAL A 1 115 ? -2.967 0.381 2.717 1.00 92.31 115 VAL A N 1
ATOM 922 C CA . VAL A 1 115 ? -2.465 1.102 1.535 1.00 92.31 115 VAL A CA 1
ATOM 923 C C . VAL A 1 115 ? -1.029 0.703 1.164 1.00 92.31 115 VAL A C 1
ATOM 925 O O . VAL A 1 115 ? -0.653 0.777 -0.006 1.00 92.31 115 VAL A O 1
ATOM 928 N N . CYS A 1 116 ? -0.231 0.206 2.116 1.00 88.94 116 CYS A N 1
ATOM 929 C CA . CYS A 1 116 ? 1.134 -0.252 1.853 1.00 88.94 116 CYS A CA 1
ATOM 930 C C . CYS A 1 116 ? 1.182 -1.547 1.021 1.00 88.94 116 CYS A C 1
ATOM 932 O O . CYS A 1 116 ? 2.159 -1.783 0.305 1.00 88.94 116 CYS A O 1
ATOM 934 N N . VAL A 1 117 ? 0.142 -2.384 1.070 1.00 86.50 117 VAL A N 1
ATOM 935 C CA . VAL A 1 117 ? 0.099 -3.684 0.374 1.00 86.50 117 VAL A CA 1
ATOM 936 C C . VAL A 1 117 ? 0.111 -3.539 -1.160 1.00 86.50 117 VAL A C 1
ATOM 938 O O . VAL A 1 117 ? 1.029 -4.069 -1.798 1.00 86.50 117 VAL A O 1
ATOM 941 N N . PRO A 1 118 ? -0.813 -2.794 -1.803 1.00 83.50 118 PRO A N 1
ATOM 942 C CA . PRO A 1 118 ? -0.759 -2.601 -3.252 1.00 83.50 118 PRO A CA 1
ATOM 943 C C . PRO A 1 118 ? 0.470 -1.783 -3.678 1.00 83.50 118 PRO A C 1
ATOM 945 O O . PRO A 1 118 ? 1.061 -2.060 -4.723 1.00 83.50 118 PRO A O 1
ATOM 948 N N . ILE A 1 119 ? 0.912 -0.820 -2.856 1.00 85.06 119 ILE A N 1
ATOM 949 C CA . ILE A 1 119 ? 2.106 -0.013 -3.146 1.00 85.06 119 ILE A CA 1
ATOM 950 C C . ILE A 1 119 ? 3.352 -0.902 -3.205 1.00 85.06 119 ILE A C 1
ATOM 952 O O . ILE A 1 119 ? 4.087 -0.850 -4.190 1.00 85.06 119 ILE A O 1
ATOM 956 N N . SER A 1 120 ? 3.574 -1.751 -2.200 1.00 82.56 120 SER A N 1
ATOM 957 C CA . SER A 1 120 ? 4.735 -2.650 -2.160 1.00 82.56 120 SER A CA 1
ATOM 958 C C . SER A 1 120 ? 4.754 -3.626 -3.340 1.00 82.56 120 SER A C 1
ATOM 960 O O .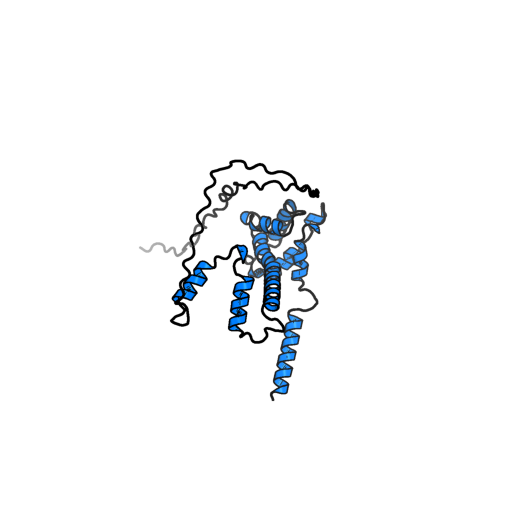 SER A 1 120 ? 5.802 -3.801 -3.964 1.00 82.56 120 SER A O 1
ATOM 962 N N . THR A 1 121 ? 3.591 -4.156 -3.729 1.00 83.25 121 THR A N 1
ATOM 963 C CA . THR A 1 121 ? 3.451 -5.012 -4.918 1.00 83.25 121 THR A CA 1
ATOM 964 C C . THR A 1 121 ? 3.842 -4.260 -6.196 1.00 83.25 121 THR A C 1
ATOM 966 O O . THR A 1 121 ? 4.673 -4.733 -6.974 1.00 83.25 121 THR A O 1
ATOM 969 N N . SER A 1 122 ? 3.343 -3.031 -6.375 1.00 86.31 122 SER A N 1
ATOM 970 C CA . SER A 1 122 ? 3.672 -2.199 -7.543 1.00 86.31 122 SER A CA 1
ATOM 971 C C . SER A 1 122 ? 5.156 -1.800 -7.606 1.00 86.31 122 SER A C 1
ATOM 973 O O . SER A 1 122 ? 5.738 -1.689 -8.690 1.00 86.31 122 SER A O 1
ATOM 975 N N . CYS A 1 123 ? 5.810 -1.620 -6.453 1.00 87.62 123 CYS A N 1
ATOM 976 C CA . CYS A 1 123 ? 7.246 -1.360 -6.374 1.00 87.62 123 CYS A CA 1
ATOM 977 C C . CYS A 1 123 ? 8.057 -2.557 -6.887 1.00 87.62 123 CYS A C 1
ATOM 979 O O . CYS A 1 123 ? 9.021 -2.362 -7.632 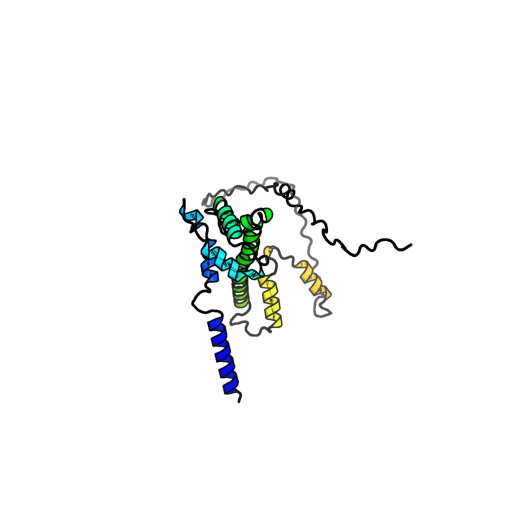1.00 87.62 123 CYS A O 1
ATOM 981 N N . CYS A 1 124 ? 7.647 -3.785 -6.553 1.00 87.81 124 CYS A N 1
ATOM 982 C CA . CYS A 1 124 ? 8.272 -4.996 -7.081 1.00 87.81 124 CYS A CA 1
ATOM 983 C C . CYS A 1 124 ? 8.119 -5.088 -8.604 1.00 87.81 124 CYS A C 1
ATOM 985 O O . CYS A 1 124 ? 9.116 -5.283 -9.297 1.00 87.81 124 CYS A O 1
ATOM 987 N N . GLU A 1 125 ? 6.915 -4.876 -9.145 1.00 90.62 125 GLU A N 1
ATOM 988 C CA . GLU A 1 125 ? 6.670 -4.902 -10.596 1.00 90.62 125 GLU A CA 1
ATOM 989 C C . GLU A 1 125 ? 7.522 -3.876 -11.352 1.00 90.62 125 GLU A C 1
ATOM 991 O O . GLU A 1 125 ? 8.133 -4.187 -12.379 1.00 90.62 125 GLU A O 1
ATOM 996 N N . ARG A 1 126 ? 7.624 -2.652 -10.819 1.00 93.19 126 ARG A N 1
ATOM 997 C CA . ARG A 1 126 ? 8.513 -1.615 -11.359 1.00 93.19 126 ARG A CA 1
ATOM 998 C C . ARG A 1 126 ? 9.974 -2.048 -11.328 1.00 93.19 126 ARG A C 1
ATOM 1000 O O . ARG A 1 126 ? 10.681 -1.836 -12.313 1.00 93.19 126 ARG A O 1
ATOM 1007 N N . GLY A 1 127 ? 10.411 -2.662 -10.230 1.00 94.94 127 GLY A N 1
ATOM 1008 C CA . GLY A 1 127 ? 11.757 -3.207 -10.075 1.00 94.94 127 GLY A CA 1
ATOM 1009 C C . GLY A 1 127 ? 12.069 -4.285 -11.112 1.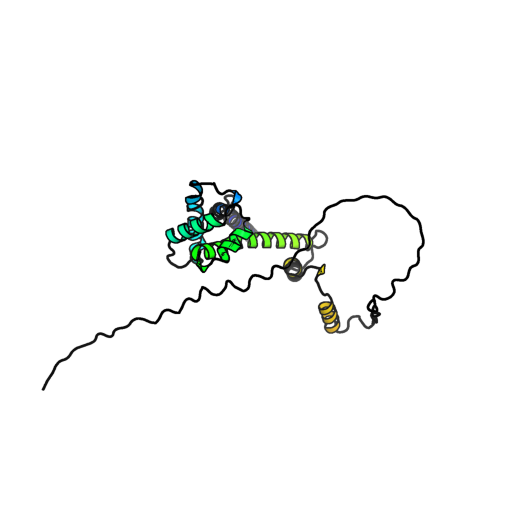00 94.94 127 GLY A C 1
ATOM 1010 O O . GLY A 1 127 ? 13.076 -4.181 -11.810 1.00 94.94 127 GLY A O 1
ATOM 1011 N N . PHE A 1 128 ? 11.180 -5.266 -11.287 1.00 93.75 128 PHE A N 1
ATOM 1012 C CA . PHE A 1 128 ? 11.330 -6.316 -12.300 1.00 93.75 128 PHE A CA 1
ATOM 1013 C C . PHE A 1 128 ? 11.327 -5.750 -13.720 1.00 93.75 128 PHE A C 1
ATOM 1015 O O . PHE A 1 128 ? 12.173 -6.104 -14.540 1.00 93.75 128 PHE A O 1
ATOM 1022 N N . LYS A 1 129 ? 10.436 -4.798 -14.008 1.00 95.00 129 LYS A N 1
ATOM 1023 C CA . LYS A 1 129 ? 10.386 -4.124 -15.309 1.00 95.00 129 LYS A CA 1
ATOM 1024 C C . LYS A 1 129 ? 11.668 -3.347 -15.607 1.00 95.00 129 LYS A C 1
ATOM 1026 O O . LYS A 1 129 ? 12.146 -3.374 -16.740 1.00 95.00 129 LYS A O 1
ATOM 1031 N N . ALA A 1 130 ? 12.228 -2.656 -14.616 1.00 95.38 130 ALA A N 1
ATOM 1032 C CA . ALA A 1 130 ? 13.510 -1.974 -14.752 1.00 95.38 130 ALA A CA 1
ATOM 1033 C C . ALA A 1 130 ? 14.656 -2.977 -14.941 1.00 95.38 130 ALA A C 1
ATOM 1035 O O . ALA A 1 130 ? 15.479 -2.800 -15.838 1.00 95.38 130 ALA A O 1
ATOM 1036 N N . MET A 1 131 ? 14.673 -4.062 -14.163 1.00 94.94 131 MET A N 1
ATOM 1037 C CA . MET A 1 131 ? 15.683 -5.113 -14.266 1.00 94.94 131 MET A CA 1
ATOM 1038 C C . MET A 1 131 ? 15.704 -5.744 -15.663 1.00 94.94 131 MET A C 1
ATOM 1040 O O . MET A 1 131 ? 16.777 -5.820 -16.252 1.00 94.94 131 MET A O 1
ATOM 1044 N N . ASN A 1 132 ? 14.545 -6.088 -16.231 1.00 94.38 132 ASN A N 1
ATOM 1045 C CA . ASN A 1 132 ? 14.435 -6.670 -17.577 1.00 94.38 132 ASN A CA 1
ATOM 1046 C C . ASN A 1 132 ? 14.867 -5.708 -18.697 1.00 94.38 132 ASN A C 1
ATOM 1048 O O . ASN A 1 132 ? 15.229 -6.139 -19.784 1.00 94.38 132 ASN A O 1
ATOM 1052 N N . ARG A 1 133 ? 14.833 -4.392 -18.457 1.00 94.19 133 ARG A N 1
ATOM 1053 C CA . ARG A 1 133 ? 15.363 -3.389 -19.398 1.00 94.19 133 ARG A CA 1
ATOM 1054 C C . ARG A 1 133 ? 16.874 -3.206 -19.267 1.00 94.19 133 ARG A C 1
ATOM 1056 O O . ARG A 1 133 ? 17.530 -2.824 -20.229 1.00 94.19 133 ARG A O 1
ATOM 1063 N N . ILE A 1 134 ? 17.420 -3.419 -18.069 1.00 95.00 134 ILE A N 1
ATOM 1064 C CA . ILE A 1 134 ? 18.850 -3.257 -17.779 1.00 95.00 134 ILE A CA 1
ATOM 1065 C C . ILE A 1 134 ? 19.633 -4.519 -18.155 1.00 95.00 134 ILE A C 1
ATOM 1067 O O . ILE A 1 134 ? 20.704 -4.409 -18.752 1.00 95.00 134 ILE A O 1
ATOM 1071 N N . ARG A 1 135 ? 19.120 -5.698 -17.787 1.00 92.44 135 ARG A N 1
ATOM 1072 C CA . ARG A 1 135 ? 19.644 -7.001 -18.193 1.00 92.44 135 ARG A CA 1
ATOM 1073 C C . ARG A 1 135 ? 18.884 -7.481 -19.417 1.00 92.44 135 ARG A C 1
ATOM 1075 O O . ARG A 1 135 ? 17.745 -7.915 -19.305 1.00 92.44 135 ARG A O 1
ATOM 1082 N N . THR A 1 136 ? 19.555 -7.416 -20.555 1.00 92.88 136 THR A N 1
ATOM 1083 C CA . THR A 1 136 ? 19.104 -8.018 -21.809 1.00 92.88 136 THR A CA 1
ATOM 1084 C C . THR A 1 136 ? 20.015 -9.188 -22.168 1.00 92.88 136 THR A C 1
ATOM 1086 O O . THR A 1 136 ? 21.076 -9.365 -21.553 1.00 92.88 136 THR A O 1
ATOM 1089 N N . ASP A 1 137 ? 19.634 -9.961 -23.180 1.00 91.12 137 ASP A N 1
ATOM 1090 C CA . ASP A 1 137 ? 20.421 -11.095 -23.670 1.00 91.12 137 ASP A CA 1
ATOM 1091 C C . ASP A 1 137 ? 21.805 -10.657 -24.188 1.00 91.12 137 ASP A C 1
ATOM 1093 O O . ASP A 1 137 ? 22.798 -11.373 -24.044 1.00 91.12 137 ASP A O 1
ATOM 1097 N N . GLU A 1 138 ? 21.916 -9.426 -24.695 1.00 91.56 138 GLU A N 1
ATOM 1098 C CA . GLU A 1 138 ? 23.173 -8.820 -25.145 1.00 91.56 138 GLU A CA 1
ATOM 1099 C C . GLU A 1 138 ? 23.998 -8.224 -23.991 1.00 91.56 138 GLU A C 1
ATOM 1101 O O . GLU A 1 138 ? 25.208 -8.018 -24.122 1.00 91.56 138 GLU A O 1
ATOM 1106 N N . ARG A 1 139 ? 23.370 -7.944 -22.839 1.00 88.06 139 ARG A N 1
ATOM 1107 C CA . ARG A 1 139 ? 23.984 -7.265 -21.686 1.00 88.06 139 ARG A CA 1
ATOM 1108 C C . ARG A 1 139 ? 23.935 -8.125 -20.422 1.00 88.06 139 ARG A C 1
ATOM 1110 O O . ARG A 1 139 ? 23.370 -7.749 -19.397 1.00 88.06 139 ARG A O 1
ATOM 1117 N N . THR A 1 140 ? 24.619 -9.265 -20.464 1.00 87.06 140 THR A N 1
ATOM 1118 C CA . THR A 1 140 ? 24.632 -10.250 -19.363 1.00 87.06 140 THR A CA 1
ATOM 1119 C C . THR A 1 140 ? 25.772 -10.070 -18.352 1.00 87.06 140 THR A C 1
ATOM 1121 O O . THR A 1 140 ? 25.699 -10.588 -17.240 1.00 87.06 140 THR A O 1
ATOM 1124 N N . LYS A 1 141 ? 26.820 -9.301 -18.684 1.00 91.38 141 LYS A N 1
ATOM 1125 C CA . LYS A 1 141 ? 28.069 -9.189 -17.893 1.00 91.38 141 LYS A CA 1
ATOM 1126 C C . LYS A 1 141 ? 28.093 -8.056 -16.851 1.00 91.38 141 LYS A C 1
ATOM 1128 O O . LYS A 1 141 ? 29.163 -7.560 -16.507 1.00 91.38 141 LYS A O 1
ATOM 1133 N N . LEU A 1 142 ? 26.938 -7.606 -16.359 1.00 92.00 142 LEU A N 1
ATOM 1134 C CA . LEU A 1 142 ? 26.886 -6.554 -15.335 1.00 92.00 142 LEU A CA 1
ATOM 1135 C C . LEU A 1 142 ? 27.185 -7.117 -13.945 1.00 92.00 142 LEU A C 1
ATOM 1137 O O . LEU A 1 142 ? 26.540 -8.077 -13.515 1.00 92.00 142 LEU A O 1
ATOM 1141 N N . SER A 1 143 ? 28.116 -6.481 -13.227 1.00 94.25 143 SER A N 1
ATOM 1142 C CA . SER A 1 143 ? 28.326 -6.769 -11.808 1.00 94.25 143 SER A CA 1
ATOM 1143 C C . SER A 1 143 ? 27.071 -6.419 -11.003 1.00 94.25 143 SER A C 1
ATOM 1145 O O . SER A 1 143 ? 26.276 -5.562 -11.401 1.00 94.25 143 SER A O 1
ATOM 1147 N N . ASN A 1 144 ? 26.891 -7.072 -9.854 1.00 93.94 144 ASN A N 1
ATOM 1148 C CA . ASN A 1 144 ? 25.745 -6.811 -8.979 1.00 93.94 144 ASN A CA 1
ATOM 1149 C C . ASN A 1 144 ? 25.722 -5.362 -8.476 1.00 93.94 144 ASN A C 1
ATOM 1151 O O . ASN A 1 144 ? 24.652 -4.772 -8.374 1.00 93.94 144 ASN A O 1
ATOM 1155 N N . GLU A 1 145 ? 26.893 -4.773 -8.231 1.00 96.31 145 GLU A N 1
ATOM 1156 C CA . GLU A 1 145 ? 27.020 -3.369 -7.840 1.00 96.31 145 GLU A CA 1
ATOM 1157 C C . GLU A 1 145 ? 26.494 -2.431 -8.934 1.00 96.31 145 GLU A C 1
ATOM 1159 O O . GLU A 1 145 ? 25.630 -1.596 -8.672 1.00 96.31 145 GLU A O 1
ATOM 1164 N N . VAL A 1 146 ? 26.942 -2.618 -10.181 1.00 95.50 146 VAL A N 1
ATOM 1165 C CA . VAL A 1 146 ? 26.486 -1.800 -11.315 1.00 95.50 146 VAL A CA 1
ATOM 1166 C C . VAL A 1 146 ? 24.994 -2.007 -11.569 1.00 95.50 146 VAL A C 1
ATOM 1168 O O . VAL A 1 146 ? 24.277 -1.040 -11.813 1.00 95.50 146 VAL A O 1
ATOM 1171 N N . LEU A 1 147 ? 24.504 -3.248 -11.490 1.00 95.31 147 LEU A N 1
ATOM 1172 C CA . LEU A 1 147 ? 23.079 -3.539 -11.636 1.00 95.31 147 LEU A CA 1
ATOM 1173 C C . LEU A 1 147 ? 22.247 -2.818 -10.570 1.00 95.31 147 LEU A C 1
ATOM 1175 O O . LEU A 1 147 ? 21.257 -2.181 -10.916 1.00 95.31 147 LEU A O 1
ATOM 1179 N N . ASN A 1 148 ? 22.659 -2.884 -9.302 1.00 95.31 148 ASN A N 1
ATOM 1180 C CA . ASN A 1 148 ? 21.961 -2.225 -8.204 1.00 95.31 148 ASN A CA 1
ATOM 1181 C C . ASN A 1 148 ? 21.924 -0.704 -8.397 1.00 95.31 148 ASN A C 1
ATOM 1183 O O . ASN A 1 148 ? 20.860 -0.102 -8.290 1.00 95.31 148 ASN A O 1
ATOM 1187 N N . MET A 1 149 ? 23.053 -0.089 -8.766 1.00 96.44 149 MET A N 1
ATOM 1188 C CA . MET A 1 149 ? 23.107 1.347 -9.064 1.00 96.44 149 MET A CA 1
ATOM 1189 C C . MET A 1 149 ? 22.146 1.726 -10.199 1.00 96.44 149 MET A C 1
ATOM 1191 O O . MET A 1 149 ? 21.345 2.646 -10.050 1.00 96.44 149 MET A O 1
ATOM 1195 N N . LEU A 1 150 ? 22.160 0.977 -11.307 1.00 96.00 150 LEU A N 1
ATOM 1196 C CA . LEU A 1 150 ? 21.258 1.215 -12.438 1.00 96.00 150 LEU A CA 1
ATOM 1197 C C . LEU A 1 150 ? 19.788 1.018 -12.059 1.00 96.00 150 LEU A C 1
ATOM 1199 O O . LEU A 1 150 ? 18.945 1.794 -12.501 1.00 96.00 150 LEU A O 1
ATOM 1203 N N . MET A 1 151 ? 19.470 0.010 -11.243 1.00 95.88 151 MET A N 1
ATOM 1204 C CA . MET A 1 151 ? 18.115 -0.208 -10.735 1.00 95.88 151 MET A CA 1
ATOM 1205 C C . MET A 1 151 ? 17.657 0.949 -9.850 1.00 95.88 151 MET A C 1
ATOM 1207 O O . MET A 1 151 ? 16.547 1.442 -10.035 1.00 95.88 151 MET A O 1
ATOM 1211 N N . MET A 1 152 ? 18.508 1.422 -8.937 1.00 95.56 152 MET A N 1
ATOM 1212 C CA . MET A 1 152 ? 18.197 2.565 -8.077 1.00 95.56 152 MET A CA 1
ATOM 1213 C C . MET A 1 152 ? 17.920 3.821 -8.902 1.00 95.56 152 MET A C 1
ATOM 1215 O O . MET A 1 152 ? 16.910 4.485 -8.673 1.00 95.56 152 MET A O 1
ATOM 1219 N N . THR A 1 153 ? 18.746 4.110 -9.912 1.00 94.94 153 THR A N 1
ATOM 1220 C CA . THR A 1 153 ? 18.518 5.241 -10.821 1.00 94.94 153 THR A CA 1
ATOM 1221 C C . THR A 1 153 ? 17.260 5.054 -11.671 1.00 94.94 153 THR A C 1
ATOM 1223 O O . THR A 1 153 ? 16.492 5.994 -11.831 1.00 94.94 153 THR A O 1
ATOM 1226 N N . ALA A 1 154 ? 17.008 3.856 -12.200 1.00 94.38 154 ALA A N 1
ATOM 1227 C CA . ALA A 1 154 ? 15.864 3.606 -13.077 1.00 94.38 154 ALA A CA 1
ATOM 1228 C C . ALA A 1 154 ? 14.517 3.611 -12.338 1.00 94.38 154 ALA A C 1
ATOM 1230 O O . ALA A 1 154 ? 13.502 3.986 -12.924 1.00 94.38 154 ALA A O 1
ATOM 1231 N N . VAL A 1 155 ? 14.487 3.164 -11.079 1.00 94.31 155 VAL A N 1
ATOM 1232 C CA . VAL A 1 155 ? 13.255 3.093 -10.285 1.00 94.31 155 VAL A CA 1
ATOM 1233 C C . VAL A 1 155 ? 13.004 4.399 -9.539 1.00 94.31 155 VAL A C 1
ATOM 1235 O O . VAL A 1 155 ? 11.872 4.868 -9.559 1.00 94.31 155 VAL A O 1
ATOM 1238 N N . ASN A 1 156 ? 14.019 4.987 -8.903 1.00 93.75 156 ASN A N 1
ATOM 1239 C CA . ASN A 1 156 ? 13.849 6.129 -7.994 1.00 93.75 156 ASN A CA 1
ATOM 1240 C C . ASN A 1 156 ? 14.372 7.457 -8.559 1.00 93.75 156 ASN A C 1
ATOM 1242 O O . ASN A 1 156 ? 14.227 8.490 -7.910 1.00 93.75 156 ASN A O 1
ATOM 1246 N N . GLY A 1 157 ? 15.014 7.442 -9.729 1.00 93.25 157 GLY A N 1
ATOM 1247 C CA . GLY A 1 157 ? 15.513 8.650 -10.376 1.00 93.25 157 GLY A CA 1
ATOM 1248 C C . GLY A 1 157 ? 14.401 9.539 -10.932 1.00 93.25 157 GLY A C 1
ATOM 1249 O O . GLY A 1 157 ? 13.247 9.137 -11.075 1.00 93.25 157 GLY A O 1
ATOM 1250 N N . VAL A 1 158 ? 14.785 10.767 -11.271 1.00 94.81 158 VAL A N 1
ATOM 1251 C CA . VAL A 1 158 ? 13.922 11.744 -11.943 1.00 94.81 158 VAL A CA 1
ATOM 1252 C C . VAL A 1 158 ? 13.631 11.321 -13.387 1.00 94.81 158 VAL A C 1
ATOM 1254 O O . VAL A 1 158 ? 14.426 10.622 -14.022 1.00 94.81 158 VAL A O 1
ATOM 1257 N N . ALA A 1 159 ? 12.484 11.746 -13.921 1.00 91.94 159 ALA A N 1
ATOM 1258 C CA . ALA A 1 159 ? 12.148 11.530 -15.320 1.00 91.94 159 ALA A CA 1
ATOM 1259 C C . ALA A 1 159 ? 13.213 12.149 -16.240 1.00 91.94 159 ALA A C 1
ATOM 1261 O O . ALA A 1 159 ? 13.715 13.239 -15.982 1.00 91.94 159 ALA A O 1
ATOM 1262 N N . VAL A 1 160 ? 13.521 11.487 -17.358 1.00 91.94 160 VAL A N 1
ATOM 1263 C CA . VAL A 1 160 ? 14.545 11.956 -18.315 1.00 91.94 160 VAL A CA 1
ATOM 1264 C C . VAL A 1 160 ? 14.250 13.373 -18.827 1.00 91.94 160 VAL A C 1
ATOM 1266 O O . VAL A 1 160 ? 15.173 14.143 -19.058 1.00 91.94 160 VAL A O 1
ATOM 1269 N N . THR A 1 161 ? 12.973 13.735 -18.965 1.00 95.56 161 THR A N 1
ATOM 1270 C CA . THR A 1 161 ? 12.518 15.069 -19.396 1.00 95.56 161 THR A CA 1
ATOM 1271 C C . THR A 1 161 ? 12.752 16.170 -18.363 1.00 95.56 161 THR A C 1
ATOM 1273 O O . THR A 1 161 ? 12.774 17.340 -18.724 1.00 95.56 161 THR A O 1
ATOM 1276 N N . GLU A 1 162 ? 12.897 15.801 -17.092 1.00 96.00 162 GLU A N 1
ATOM 1277 C CA . GLU A 1 162 ? 13.083 16.707 -15.953 1.00 96.00 162 GLU A CA 1
ATOM 1278 C C . GLU A 1 162 ? 14.513 16.634 -15.394 1.00 96.00 162 GLU A C 1
ATOM 1280 O O . GLU A 1 162 ? 14.866 17.365 -14.470 1.00 96.00 162 GLU A O 1
ATOM 1285 N N . TYR A 1 163 ? 15.349 15.745 -15.939 1.00 95.75 163 TYR A N 1
ATOM 1286 C CA . TYR A 1 163 ? 16.720 15.564 -15.495 1.00 95.75 163 TYR A CA 1
ATOM 1287 C C . TYR A 1 163 ? 17.606 16.715 -15.973 1.00 95.75 163 TYR A C 1
ATOM 1289 O O . TYR A 1 163 ? 17.782 16.912 -17.175 1.00 95.75 163 TYR A O 1
ATOM 1297 N N . ASP A 1 164 ? 18.219 17.427 -15.028 1.00 96.50 164 ASP A N 1
ATOM 1298 C CA . ASP A 1 164 ? 19.306 18.360 -15.316 1.00 96.50 164 ASP A CA 1
ATOM 1299 C C . ASP A 1 164 ? 20.647 17.600 -15.384 1.00 96.50 164 ASP A C 1
ATOM 1301 O O . ASP A 1 164 ? 21.126 17.101 -14.359 1.00 96.50 164 ASP A O 1
ATOM 1305 N N . PRO A 1 165 ? 21.291 17.502 -16.564 1.00 95.88 165 PRO A N 1
ATOM 1306 C CA . PRO A 1 165 ? 22.580 16.835 -16.698 1.00 95.88 165 PRO A CA 1
ATOM 1307 C C . PRO A 1 165 ? 23.759 17.684 -16.197 1.00 95.88 165 PRO A C 1
ATOM 1309 O O . PRO A 1 165 ? 24.866 17.154 -16.063 1.00 95.88 165 PRO A O 1
ATOM 1312 N N . GLN A 1 166 ? 23.573 18.984 -15.935 1.00 96.81 166 GLN A N 1
ATOM 1313 C CA . GLN A 1 166 ? 24.670 19.903 -15.623 1.00 96.81 166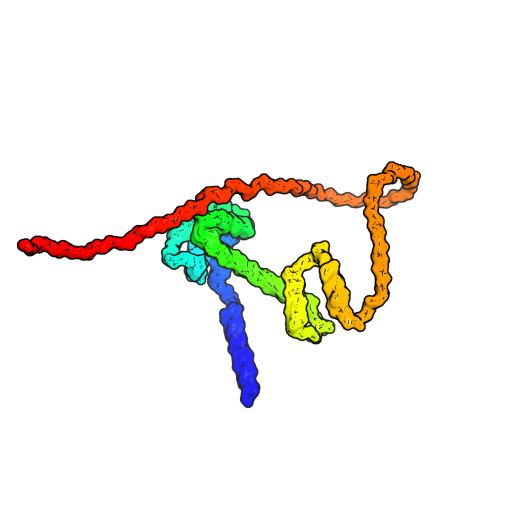 GLN A CA 1
ATOM 1314 C C . GLN A 1 166 ? 25.493 19.481 -14.392 1.00 96.81 166 GLN A C 1
ATOM 1316 O O . GLN A 1 166 ? 26.723 19.453 -14.505 1.00 96.81 166 GLN A O 1
ATOM 1321 N N . PRO A 1 167 ? 24.893 19.059 -13.259 1.00 94.75 167 PRO A N 1
ATOM 1322 C CA . PRO A 1 167 ? 25.659 18.615 -12.095 1.00 94.75 167 PRO A CA 1
ATOM 1323 C C . PRO A 1 167 ? 26.534 17.389 -12.389 1.00 94.75 167 PRO A C 1
ATOM 1325 O O . PRO A 1 167 ? 27.668 17.302 -11.916 1.00 94.75 167 PRO A O 1
ATOM 1328 N N . ALA A 1 168 ? 26.047 16.451 -13.209 1.00 91.38 168 ALA A N 1
ATOM 1329 C CA . ALA A 1 168 ? 26.803 15.255 -13.577 1.00 91.38 168 ALA A CA 1
ATOM 1330 C C . ALA A 1 168 ? 27.979 15.581 -14.508 1.00 91.38 168 ALA A C 1
ATOM 1332 O O . ALA A 1 168 ? 29.068 15.031 -14.336 1.00 91.38 168 ALA A O 1
ATOM 1333 N N . ILE A 1 169 ? 27.784 16.504 -15.455 1.00 91.19 169 ILE A N 1
ATOM 1334 C CA . ILE A 1 169 ? 28.848 16.989 -16.346 1.00 91.19 169 ILE A CA 1
ATOM 1335 C C . ILE A 1 169 ? 29.954 17.669 -15.531 1.00 91.19 169 ILE A C 1
ATOM 1337 O O . ILE A 1 169 ? 31.131 17.363 -15.720 1.00 91.19 169 ILE A O 1
ATOM 1341 N N . GLN A 1 170 ? 29.584 18.551 -14.597 1.00 91.44 170 GLN A N 1
ATOM 1342 C CA . GLN A 1 170 ? 30.535 19.244 -13.724 1.00 91.44 170 GLN A CA 1
ATOM 1343 C C . GLN A 1 170 ? 31.305 18.268 -12.835 1.00 91.44 170 GLN A C 1
ATOM 1345 O O . GLN A 1 170 ? 32.532 18.327 -12.785 1.00 91.44 170 GLN A O 1
ATOM 1350 N N . HIS A 1 171 ? 30.607 17.332 -12.185 1.00 89.38 171 HIS A N 1
ATOM 1351 C CA . HIS A 1 171 ? 31.246 16.288 -11.387 1.00 89.38 171 HIS A CA 1
ATOM 1352 C C . HIS A 1 171 ? 32.234 15.477 -12.230 1.00 89.38 171 HIS A C 1
ATOM 1354 O O . HIS A 1 171 ? 33.385 15.295 -11.846 1.00 89.38 171 HIS A O 1
ATOM 1360 N N . TRP A 1 172 ? 31.823 15.027 -13.417 1.00 87.38 172 TRP A N 1
ATOM 1361 C CA . TRP A 1 172 ? 32.706 14.282 -14.306 1.00 87.38 172 TRP A CA 1
ATOM 1362 C C . TRP A 1 172 ? 33.933 15.100 -14.727 1.00 87.38 172 TRP A C 1
ATOM 1364 O O . TRP A 1 172 ? 35.035 14.556 -14.725 1.00 87.38 172 TRP A O 1
ATOM 1374 N N . TYR A 1 173 ? 33.785 16.396 -15.014 1.00 84.25 173 TYR A N 1
ATOM 1375 C CA . TYR A 1 173 ? 34.911 17.269 -15.350 1.00 84.25 173 TYR A CA 1
ATOM 1376 C C . TYR A 1 173 ? 35.902 17.420 -14.184 1.00 84.25 173 TYR A C 1
ATOM 1378 O O . TYR A 1 173 ? 37.111 17.336 -14.390 1.00 84.25 173 TYR A O 1
ATOM 1386 N N . LEU A 1 174 ? 35.400 17.587 -12.957 1.00 85.88 174 LEU A N 1
ATOM 1387 C CA . LEU A 1 174 ? 36.221 17.787 -11.758 1.00 85.88 174 LEU A CA 1
ATOM 1388 C C . LEU A 1 174 ? 36.871 16.494 -11.239 1.00 85.88 174 LEU A C 1
ATOM 1390 O O . LEU A 1 174 ? 37.962 16.544 -10.676 1.00 85.88 174 LEU A O 1
ATOM 1394 N N . THR A 1 175 ? 36.228 15.337 -11.422 1.00 85.31 175 THR A N 1
ATOM 1395 C CA . THR A 1 175 ? 36.731 14.035 -10.941 1.00 85.31 175 THR A CA 1
ATOM 1396 C C . THR A 1 175 ? 37.539 13.274 -11.997 1.00 85.31 175 THR A C 1
ATOM 1398 O O . THR A 1 175 ? 38.270 12.339 -11.665 1.00 85.31 175 THR A O 1
ATOM 1401 N N . SER A 1 176 ? 37.457 13.648 -13.277 1.00 76.25 176 SER A N 1
ATOM 1402 C CA . SER A 1 176 ? 38.276 13.041 -14.333 1.00 76.25 176 SER A CA 1
ATOM 1403 C C . SER A 1 176 ? 39.725 13.538 -14.254 1.00 76.25 176 SER A C 1
ATOM 1405 O O . SER A 1 176 ? 40.149 14.376 -15.042 1.00 76.25 176 SER A O 1
ATOM 1407 N N . SER A 1 177 ? 40.508 13.000 -13.314 1.00 59.47 177 SER A N 1
ATOM 1408 C CA . SER A 1 177 ? 41.886 13.406 -12.980 1.00 59.47 177 SER A CA 1
ATOM 1409 C C . SER A 1 177 ? 42.949 13.130 -14.064 1.00 59.47 177 SER A C 1
ATOM 1411 O O . SER A 1 177 ? 43.967 12.501 -13.800 1.00 59.47 177 SER A O 1
ATOM 1413 N N . GLY A 1 178 ? 42.770 13.599 -15.300 1.00 55.09 178 GLY A N 1
ATOM 1414 C CA . GLY A 1 178 ? 43.854 13.612 -16.295 1.00 55.09 178 GLY A CA 1
ATOM 1415 C C . GLY A 1 178 ? 43.762 12.566 -17.404 1.00 55.09 178 GLY A C 1
ATOM 1416 O O . GLY A 1 178 ? 44.765 12.242 -18.036 1.00 55.09 178 GLY A O 1
ATOM 1417 N N . ARG A 1 179 ? 42.564 12.059 -17.714 1.00 56.94 179 ARG A N 1
ATOM 1418 C CA . ARG A 1 179 ? 42.341 11.296 -18.951 1.00 56.94 179 ARG A CA 1
ATOM 1419 C C . ARG A 1 179 ? 41.276 11.973 -19.822 1.00 56.94 179 ARG A C 1
ATOM 1421 O O . ARG A 1 179 ? 40.115 11.600 -19.764 1.00 56.94 179 ARG A O 1
ATOM 1428 N N . ARG A 1 180 ? 41.737 12.895 -20.687 1.00 53.75 180 ARG A N 1
ATOM 1429 C CA . ARG A 1 180 ? 41.201 13.218 -22.039 1.00 53.75 180 ARG A CA 1
ATOM 1430 C C . ARG A 1 180 ? 40.389 14.492 -22.353 1.00 53.75 180 ARG A C 1
ATOM 1432 O O . ARG A 1 180 ? 39.915 14.556 -23.479 1.00 53.75 180 ARG A O 1
ATOM 1439 N N . PHE A 1 181 ? 40.294 15.544 -21.538 1.00 54.69 181 PHE A N 1
ATOM 1440 C CA . PHE A 1 181 ? 39.590 16.761 -22.012 1.00 54.69 181 PHE A CA 1
ATOM 1441 C C . PHE A 1 181 ? 40.413 18.048 -21.902 1.00 54.69 181 PHE A C 1
ATOM 1443 O O . PHE A 1 181 ? 40.296 18.795 -20.944 1.00 54.69 181 PHE A O 1
ATOM 1450 N N . SER A 1 182 ? 41.227 18.322 -22.929 1.00 51.09 182 SER A N 1
ATOM 1451 C CA . SER A 1 182 ? 41.772 19.662 -23.211 1.00 51.09 182 SER A CA 1
ATOM 1452 C C . SER A 1 182 ? 41.056 20.380 -24.365 1.00 51.09 182 SER A C 1
ATOM 1454 O O . SER A 1 182 ? 41.407 21.512 -24.682 1.00 51.09 182 SER A O 1
ATOM 1456 N N . HIS A 1 183 ? 40.041 19.778 -24.997 1.00 52.81 183 HIS A N 1
ATOM 1457 C CA . HIS A 1 183 ? 39.370 20.396 -26.144 1.00 52.81 183 HIS A CA 1
ATOM 1458 C C . HIS A 1 183 ? 38.088 21.125 -25.721 1.00 52.81 183 HIS A C 1
ATOM 1460 O O . HIS A 1 183 ? 36.988 20.574 -25.715 1.00 52.81 183 HIS A O 1
ATOM 1466 N N . VAL A 1 184 ? 38.280 22.379 -25.320 1.00 48.88 184 VAL A N 1
ATOM 1467 C CA . VAL A 1 184 ? 37.260 23.360 -24.943 1.00 48.88 184 VAL A CA 1
ATOM 1468 C C . VAL A 1 184 ? 36.288 23.579 -26.107 1.00 48.88 184 VAL A C 1
ATOM 1470 O O . VAL A 1 184 ? 36.652 24.170 -27.120 1.00 48.88 184 VAL A O 1
ATOM 1473 N N . TYR A 1 185 ? 35.036 23.145 -25.959 1.00 46.91 185 TYR A N 1
ATOM 1474 C CA . TYR A 1 185 ? 33.933 23.747 -26.703 1.00 46.91 185 TYR A CA 1
ATOM 1475 C C . TYR A 1 185 ? 33.500 25.001 -25.947 1.00 46.91 185 TYR A C 1
ATOM 1477 O O . TYR A 1 185 ? 32.870 24.932 -24.893 1.00 46.91 185 TYR A O 1
ATOM 1485 N N . THR A 1 186 ? 33.839 26.160 -26.499 1.00 46.06 186 THR A N 1
ATOM 1486 C CA . THR A 1 186 ? 33.121 27.406 -26.253 1.00 46.06 186 THR A CA 1
ATOM 1487 C C . THR A 1 186 ? 31.674 27.186 -26.688 1.00 46.06 186 THR A C 1
ATOM 1489 O O . THR A 1 186 ? 31.351 27.201 -27.873 1.00 46.06 186 THR A O 1
ATOM 1492 N N . CYS A 1 187 ? 30.793 26.903 -25.728 1.00 49.34 187 CYS A N 1
ATOM 1493 C CA . CYS A 1 187 ? 29.360 26.866 -25.977 1.00 49.34 187 CYS A CA 1
ATOM 1494 C C . CYS A 1 187 ? 28.952 28.262 -26.463 1.00 49.34 187 CYS A C 1
ATOM 1496 O O . CYS A 1 187 ? 28.991 29.227 -25.696 1.00 49.34 187 CYS A O 1
ATOM 1498 N N . ALA A 1 188 ? 28.651 28.381 -27.757 1.00 45.56 188 ALA A N 1
ATOM 1499 C CA . ALA A 1 188 ? 28.090 29.589 -28.331 1.00 45.56 188 ALA A CA 1
ATOM 1500 C C . ALA A 1 188 ? 26.815 29.902 -27.548 1.00 45.56 188 ALA A C 1
ATOM 1502 O O . ALA A 1 188 ? 25.859 29.127 -27.575 1.00 45.56 188 ALA A O 1
ATOM 1503 N N . GLN A 1 189 ? 26.832 31.002 -26.799 1.00 48.84 189 GLN A N 1
ATOM 1504 C CA . GLN A 1 189 ? 25.650 31.469 -26.099 1.00 48.84 189 GLN A CA 1
ATOM 1505 C C . GLN A 1 189 ? 24.560 31.682 -27.142 1.00 48.84 189 GLN A C 1
ATOM 1507 O O . GLN A 1 189 ? 24.694 32.546 -28.005 1.00 48.84 189 GLN A O 1
ATOM 1512 N N . VAL A 1 190 ? 23.513 30.858 -27.099 1.00 49.47 190 VAL A N 1
ATOM 1513 C CA . VAL A 1 190 ? 22.320 31.076 -27.910 1.00 49.47 190 VAL A CA 1
ATOM 1514 C C . VAL A 1 190 ? 21.729 32.399 -27.424 1.00 49.47 190 VAL A C 1
ATOM 1516 O O . VAL A 1 190 ? 21.322 32.471 -26.261 1.00 49.47 190 VAL A O 1
ATOM 1519 N N . PRO A 1 191 ? 21.708 33.460 -28.250 1.00 50.81 191 PRO A N 1
ATOM 1520 C CA . PRO A 1 191 ? 21.169 34.737 -27.822 1.00 50.81 191 PRO A CA 1
ATOM 1521 C C . PRO A 1 191 ? 19.697 34.554 -27.467 1.00 50.81 191 PRO A C 1
ATOM 1523 O O . PRO A 1 191 ? 18.924 33.989 -28.249 1.00 50.81 191 PRO A O 1
ATOM 1526 N N . ALA A 1 192 ? 19.322 35.018 -26.276 1.00 47.44 192 ALA A N 1
ATOM 1527 C CA . ALA A 1 192 ? 17.941 35.067 -25.832 1.00 47.44 192 ALA A CA 1
ATOM 1528 C C . ALA A 1 192 ? 17.099 35.750 -26.920 1.00 47.44 192 ALA A C 1
ATOM 1530 O O . ALA A 1 192 ? 17.331 36.911 -27.258 1.00 47.44 192 ALA A O 1
ATOM 1531 N N . ARG A 1 193 ? 16.156 35.007 -27.513 1.00 44.59 193 ARG A N 1
ATOM 1532 C CA . ARG A 1 193 ? 15.236 35.533 -28.527 1.00 44.59 193 ARG A CA 1
ATOM 1533 C C . ARG A 1 193 ? 14.470 36.710 -27.923 1.00 44.59 193 ARG A C 1
ATOM 1535 O O . ARG A 1 193 ? 13.601 36.507 -27.080 1.00 44.59 193 ARG A O 1
ATOM 1542 N N . SER A 1 194 ? 14.779 37.927 -28.362 1.00 41.66 194 SER A N 1
ATOM 1543 C CA . SER A 1 194 ? 13.955 39.098 -28.088 1.00 41.66 194 SER A CA 1
ATOM 1544 C C . SER A 1 194 ? 12.732 39.078 -29.023 1.00 41.66 194 SER A C 1
ATOM 1546 O O . SER A 1 194 ? 12.880 38.945 -30.242 1.00 41.66 194 SER A O 1
ATOM 1548 N N . PRO A 1 195 ? 11.500 39.173 -28.499 1.00 39.47 195 PRO A N 1
ATOM 1549 C CA . PRO A 1 195 ? 10.294 39.168 -29.313 1.00 39.47 195 PRO A CA 1
ATOM 1550 C C . PRO A 1 195 ? 9.968 40.602 -29.747 1.00 39.47 195 PRO A C 1
ATOM 1552 O O . PRO A 1 195 ? 9.153 41.273 -29.125 1.00 39.47 195 PRO A O 1
ATOM 1555 N N . ALA A 1 196 ? 10.623 41.117 -30.789 1.00 39.22 196 ALA A N 1
ATOM 1556 C CA . ALA A 1 196 ? 10.302 42.450 -31.307 1.00 39.22 196 ALA A CA 1
ATOM 1557 C C . ALA A 1 196 ? 10.668 42.611 -32.789 1.00 39.22 196 ALA A C 1
ATOM 1559 O O . ALA A 1 196 ? 11.675 43.218 -33.136 1.00 39.22 196 ALA A O 1
ATOM 1560 N N . SER A 1 197 ? 9.848 42.058 -33.683 1.00 45.00 197 SER A N 1
ATOM 1561 C CA . SER A 1 197 ? 9.473 42.695 -34.960 1.00 45.00 197 SER A CA 1
ATOM 1562 C C . SER A 1 197 ? 8.588 41.750 -35.769 1.00 45.00 197 SER A C 1
ATOM 1564 O O . SER A 1 197 ? 9.000 41.070 -36.703 1.00 45.00 197 SER A O 1
ATOM 1566 N N . ALA A 1 198 ? 7.307 41.747 -35.413 1.00 34.16 198 ALA A N 1
ATOM 1567 C CA . ALA A 1 198 ? 6.253 41.366 -36.333 1.00 34.16 198 ALA A CA 1
ATOM 1568 C C . ALA A 1 198 ? 6.207 42.405 -37.470 1.00 34.16 198 ALA A C 1
ATOM 1570 O O . ALA A 1 198 ? 5.580 43.453 -37.338 1.00 34.16 198 ALA A O 1
ATOM 1571 N N . ARG A 1 199 ? 6.897 42.151 -38.586 1.00 38.94 199 ARG A N 1
ATOM 1572 C CA . ARG A 1 199 ? 6.652 42.860 -39.849 1.00 38.94 199 ARG A CA 1
ATOM 1573 C C . ARG A 1 199 ? 6.672 41.888 -41.023 1.00 38.94 199 ARG A C 1
ATOM 1575 O O . ARG A 1 199 ? 7.721 41.508 -41.523 1.00 38.94 199 ARG A O 1
ATOM 1582 N N . LEU A 1 200 ? 5.449 41.518 -41.407 1.00 35.31 200 LEU A N 1
ATOM 1583 C CA . LEU A 1 200 ? 4.967 41.228 -42.756 1.00 35.31 200 LEU A CA 1
ATOM 1584 C C . LEU A 1 200 ? 6.043 40.988 -43.832 1.00 35.31 200 LEU A C 1
ATOM 1586 O O . LEU A 1 200 ? 6.575 41.931 -44.417 1.00 35.31 200 LEU A O 1
ATOM 1590 N N . ARG A 1 201 ? 6.186 39.727 -44.245 1.00 39.31 201 ARG A N 1
ATOM 1591 C CA . ARG A 1 201 ? 6.273 39.405 -45.671 1.00 39.31 201 ARG A CA 1
ATOM 1592 C C . ARG A 1 201 ? 5.206 38.371 -45.997 1.00 39.31 201 ARG A C 1
ATOM 1594 O O . ARG A 1 201 ? 5.209 37.260 -45.484 1.00 39.31 201 ARG A O 1
ATOM 1601 N N . LYS A 1 202 ? 4.255 38.838 -46.793 1.00 32.72 202 LYS A N 1
ATOM 1602 C CA . LYS A 1 202 ? 3.176 38.104 -47.433 1.00 32.72 202 LYS A CA 1
ATOM 1603 C C . LYS A 1 202 ? 3.778 37.459 -48.681 1.00 32.72 202 LYS A C 1
ATOM 1605 O O . LYS A 1 202 ? 4.101 38.186 -49.611 1.00 32.72 202 LYS A O 1
ATOM 1610 N N . GLU A 1 203 ? 3.948 36.145 -48.688 1.00 36.59 203 GLU A N 1
ATOM 1611 C CA . GLU A 1 203 ? 4.016 35.374 -49.930 1.00 36.59 203 GLU A CA 1
ATOM 1612 C C . GLU A 1 203 ? 3.033 34.212 -49.838 1.00 36.59 203 GLU A C 1
ATOM 1614 O O . GLU A 1 203 ? 2.845 33.598 -48.787 1.00 36.59 203 GLU A O 1
ATOM 1619 N N . GLU A 1 204 ? 2.312 34.047 -50.937 1.00 32.62 204 GLU A N 1
ATOM 1620 C CA . GLU A 1 204 ? 1.097 33.269 -51.086 1.00 32.62 204 GLU A CA 1
ATOM 1621 C C . GLU A 1 204 ? 1.370 31.824 -51.516 1.00 32.62 204 GLU A C 1
ATOM 1623 O O . GLU A 1 204 ? 2.372 31.514 -52.149 1.00 32.62 204 GLU A O 1
ATOM 1628 N N . MET A 1 205 ? 0.341 31.009 -51.274 1.00 29.03 205 MET A N 1
ATOM 1629 C CA . MET A 1 205 ? -0.051 29.801 -52.003 1.00 29.03 205 MET A CA 1
ATOM 1630 C C . MET A 1 205 ? 0.759 28.510 -51.821 1.00 29.03 205 MET A C 1
ATOM 1632 O O . MET A 1 205 ? 1.809 28.277 -52.405 1.00 29.03 205 MET A O 1
ATOM 1636 N N . GLY A 1 206 ? 0.107 27.582 -51.123 1.00 33.88 206 GLY A N 1
ATOM 1637 C CA . GLY A 1 206 ? 0.371 26.150 -51.156 1.00 33.88 206 GLY A CA 1
ATOM 1638 C C . GLY A 1 206 ? -0.694 25.428 -50.339 1.00 33.88 206 GLY A C 1
ATOM 1639 O O . GLY A 1 206 ? -0.468 25.095 -49.182 1.00 33.88 206 GLY A O 1
ATOM 1640 N N . ALA A 1 207 ? -1.893 25.279 -50.906 1.00 29.62 207 ALA A N 1
ATOM 1641 C CA . ALA A 1 207 ? -3.007 24.576 -50.283 1.00 29.62 207 ALA A CA 1
ATOM 1642 C C . ALA A 1 207 ? -2.691 23.077 -50.161 1.00 29.62 207 ALA A C 1
ATOM 1644 O O . ALA A 1 207 ? -2.537 22.401 -51.175 1.00 29.62 207 ALA A O 1
ATOM 1645 N N . LEU A 1 208 ? -2.647 22.546 -48.940 1.00 29.62 208 LEU A N 1
ATOM 1646 C CA . LEU A 1 208 ? -2.732 21.107 -48.708 1.00 29.62 208 LEU A CA 1
ATOM 1647 C C . LEU A 1 208 ? -3.572 20.830 -47.459 1.00 29.62 208 LEU A C 1
ATOM 1649 O O . LEU A 1 208 ? -3.130 20.996 -46.331 1.00 29.62 208 LEU A O 1
ATOM 1653 N N . TYR A 1 209 ? -4.820 20.494 -47.771 1.00 28.78 209 TYR A N 1
ATOM 1654 C CA . TYR A 1 209 ? -5.765 19.584 -47.130 1.00 28.78 209 TYR A CA 1
ATOM 1655 C C . TYR A 1 209 ? -5.900 19.541 -45.596 1.00 28.78 209 TYR A C 1
ATOM 1657 O O . TYR A 1 209 ? -4.978 19.274 -44.833 1.00 28.78 209 TYR A O 1
ATOM 1665 N N . VAL A 1 210 ? -7.157 19.744 -45.213 1.00 30.14 210 VAL A N 1
ATOM 1666 C CA . VAL A 1 210 ? -7.774 19.719 -43.890 1.00 30.14 210 VAL A CA 1
ATOM 1667 C C . VAL A 1 210 ? -7.888 18.285 -43.377 1.00 30.14 210 VAL A C 1
ATOM 1669 O O . VAL A 1 210 ? -8.427 17.446 -44.083 1.00 30.14 210 VAL A O 1
ATOM 1672 N N . GLU A 1 211 ? -7.496 18.049 -42.126 1.00 34.44 211 GLU A N 1
ATOM 1673 C CA . GLU A 1 211 ? -8.092 17.023 -41.260 1.00 34.44 211 GLU A CA 1
ATOM 1674 C C . GLU A 1 211 ? -8.167 17.603 -39.835 1.00 34.44 211 GLU A C 1
ATOM 1676 O O . GLU A 1 211 ? -7.147 17.854 -39.189 1.00 34.44 211 GLU A O 1
ATOM 1681 N N . GLU A 1 212 ? -9.388 17.881 -39.367 1.00 30.25 212 GLU A N 1
ATOM 1682 C CA . GLU A 1 212 ? -9.688 18.224 -37.973 1.00 30.25 212 GLU A CA 1
ATOM 1683 C C . GLU A 1 212 ? -9.901 16.950 -37.148 1.00 30.25 212 GLU A C 1
ATOM 1685 O O . GLU A 1 212 ? -10.715 16.104 -37.513 1.00 30.25 212 GLU A O 1
ATOM 1690 N N . PRO A 1 213 ? -9.342 16.904 -35.931 1.00 37.53 213 PRO A N 1
ATOM 1691 C CA . PRO A 1 213 ? -10.036 16.296 -34.808 1.00 37.53 213 PRO A CA 1
ATOM 1692 C C . PRO A 1 213 ? -10.237 17.330 -33.696 1.00 37.53 213 PRO A C 1
ATOM 1694 O O . PRO A 1 213 ? -9.310 17.758 -33.007 1.00 37.53 213 PRO A O 1
ATOM 1697 N N . ARG A 1 214 ? -11.500 17.708 -33.492 1.00 30.59 214 ARG A N 1
ATOM 1698 C CA . ARG A 1 214 ? -11.965 18.445 -32.316 1.00 30.59 214 ARG A CA 1
ATOM 1699 C C . ARG A 1 214 ? -11.845 17.561 -31.079 1.00 30.59 214 ARG A C 1
ATOM 1701 O O . ARG A 1 214 ? -12.529 16.550 -30.992 1.00 30.59 214 ARG A O 1
ATOM 1708 N N . THR A 1 215 ? -11.091 17.977 -30.067 1.00 37.16 215 THR A N 1
ATOM 1709 C CA . THR A 1 215 ? -11.433 17.702 -28.660 1.00 37.16 215 THR A CA 1
ATOM 1710 C C . THR A 1 215 ? -10.820 18.801 -27.798 1.00 37.16 215 THR A C 1
ATOM 1712 O O . THR A 1 215 ? -9.618 18.846 -27.554 1.00 37.16 215 THR A O 1
ATOM 1715 N N . GLN A 1 216 ? -11.672 19.734 -27.380 1.00 33.91 216 GLN A N 1
ATOM 1716 C CA . GLN A 1 216 ? -11.345 20.828 -26.474 1.00 33.91 216 GLN A CA 1
ATOM 1717 C C . GLN A 1 216 ? -11.134 20.263 -25.064 1.00 33.91 216 GLN A C 1
ATOM 1719 O O . GLN A 1 216 ? -12.046 19.669 -24.493 1.00 33.91 216 GLN A O 1
ATOM 1724 N N . LYS A 1 217 ? -9.942 20.451 -24.488 1.00 32.31 217 LYS A N 1
ATOM 1725 C CA . LYS A 1 217 ? -9.679 20.189 -23.067 1.00 32.31 217 LYS A CA 1
ATOM 1726 C C . LYS A 1 217 ? -9.656 21.532 -22.321 1.00 32.31 217 LYS A C 1
ATOM 1728 O O . LYS A 1 217 ? -8.839 22.379 -22.684 1.00 32.31 217 LYS A O 1
ATOM 1733 N N . PRO A 1 218 ? -10.527 21.762 -21.322 1.00 34.16 218 PRO A N 1
ATOM 1734 C CA . PRO A 1 218 ? -10.560 23.022 -20.583 1.00 34.16 218 PRO A CA 1
ATOM 1735 C C . PRO A 1 218 ? -9.309 23.214 -19.704 1.00 34.16 218 PRO A C 1
ATOM 1737 O O . PRO A 1 218 ? -8.747 22.227 -19.218 1.00 34.16 218 PRO A O 1
ATOM 1740 N N . PRO A 1 219 ? -8.873 24.466 -19.479 1.00 37.09 219 PRO A N 1
ATOM 1741 C CA . PRO A 1 219 ? -7.695 24.783 -18.682 1.00 37.09 219 PRO A CA 1
ATOM 1742 C C . PRO A 1 219 ? -7.931 24.554 -17.183 1.00 37.09 219 PRO A C 1
ATOM 1744 O O . PRO A 1 219 ? -8.959 24.921 -16.618 1.00 37.09 219 PRO A O 1
ATOM 1747 N N . ILE A 1 220 ? -6.932 23.940 -16.552 1.00 34.22 220 ILE A N 1
ATOM 1748 C CA . ILE A 1 220 ? -6.864 23.625 -15.124 1.00 34.22 220 ILE A CA 1
ATOM 1749 C C . ILE A 1 220 ? -6.694 24.935 -14.344 1.00 34.22 220 ILE A C 1
ATOM 1751 O O . ILE A 1 220 ? -5.687 25.623 -14.503 1.00 34.22 220 ILE A O 1
ATOM 1755 N N . LEU A 1 221 ? -7.673 25.273 -13.504 1.00 34.72 221 LEU A N 1
ATOM 1756 C CA . LEU A 1 221 ? -7.601 26.399 -12.574 1.00 34.72 221 LEU A CA 1
ATOM 1757 C C . LEU A 1 221 ? -7.017 25.902 -11.231 1.00 34.72 221 LEU A C 1
ATOM 1759 O O . LEU A 1 221 ? -7.429 24.837 -10.764 1.00 34.72 221 LEU A O 1
ATOM 1763 N N . PRO A 1 222 ? -6.057 26.605 -10.599 1.00 35.28 222 PRO A N 1
ATOM 1764 C CA . PRO A 1 222 ? -5.433 26.143 -9.361 1.00 35.28 222 PRO A CA 1
ATOM 1765 C C . PRO A 1 222 ? -6.371 26.364 -8.166 1.00 35.28 222 PRO A C 1
ATOM 1767 O O . PRO A 1 222 ? -6.684 27.501 -7.817 1.00 35.28 222 PRO A O 1
ATOM 1770 N N . SER A 1 223 ? -6.800 25.274 -7.526 1.00 33.16 223 SER A N 1
ATOM 1771 C CA . SER A 1 223 ? -7.634 25.302 -6.319 1.00 33.16 223 SER A CA 1
ATOM 1772 C C . SER A 1 223 ? -6.797 25.723 -5.109 1.00 33.16 223 SER A C 1
ATOM 1774 O O . SER A 1 223 ? -5.992 24.950 -4.589 1.00 33.16 223 SER A O 1
ATOM 1776 N N . ARG A 1 224 ? -6.958 26.975 -4.681 1.00 32.09 224 ARG A N 1
ATOM 1777 C CA . ARG A 1 224 ? -6.282 27.579 -3.528 1.00 32.09 224 ARG A CA 1
ATOM 1778 C C . ARG A 1 224 ? -7.220 27.550 -2.321 1.00 32.09 224 ARG A C 1
ATOM 1780 O O . ARG A 1 224 ? -7.705 28.591 -1.909 1.00 32.09 224 ARG A O 1
ATOM 1787 N N . GLU A 1 225 ? -7.496 26.368 -1.779 1.00 30.36 225 GLU A N 1
ATOM 1788 C CA . GLU A 1 225 ? -8.354 26.236 -0.592 1.00 30.36 225 GLU A CA 1
ATOM 1789 C C . GLU A 1 225 ? -8.041 24.925 0.148 1.00 30.36 225 GLU A C 1
ATOM 1791 O O . GLU A 1 225 ? -8.728 23.921 0.018 1.00 30.36 225 GLU A O 1
ATOM 1796 N N . ALA A 1 226 ? -6.909 24.891 0.855 1.00 31.41 226 ALA A N 1
ATOM 1797 C CA . ALA A 1 226 ? -6.537 23.754 1.710 1.00 31.41 226 ALA A CA 1
ATOM 1798 C C . ALA A 1 226 ? -5.872 24.183 3.033 1.00 31.41 226 ALA A C 1
ATOM 1800 O O . ALA A 1 226 ? -5.333 23.347 3.749 1.00 31.41 226 ALA A O 1
ATOM 1801 N N . ALA A 1 227 ? -5.889 25.477 3.370 1.00 34.38 227 ALA A N 1
ATOM 1802 C CA . ALA A 1 227 ? -5.161 26.004 4.528 1.00 34.38 227 ALA A CA 1
ATOM 1803 C C . ALA A 1 227 ? -6.006 26.175 5.808 1.00 34.38 227 ALA A C 1
ATOM 1805 O O . ALA A 1 227 ? -5.446 26.528 6.838 1.00 34.38 227 ALA A O 1
ATOM 1806 N N . GLU A 1 228 ? -7.318 25.913 5.791 1.00 34.88 228 GLU A N 1
ATOM 1807 C CA . GLU A 1 228 ? -8.209 26.335 6.894 1.00 34.88 228 GLU A CA 1
ATOM 1808 C C . GLU A 1 228 ? -8.753 25.205 7.797 1.00 34.88 228 GLU A C 1
ATOM 1810 O O . GLU A 1 228 ? -9.434 25.501 8.769 1.00 34.88 228 GLU A O 1
ATOM 1815 N N . VAL A 1 229 ? -8.435 23.919 7.579 1.00 33.34 229 VAL A N 1
ATOM 1816 C CA . VAL A 1 229 ? -9.094 22.818 8.340 1.00 33.34 229 VAL A CA 1
ATOM 1817 C C . VAL A 1 229 ? -8.253 22.234 9.496 1.00 33.34 229 VAL A C 1
ATOM 1819 O O . VAL A 1 229 ? -8.729 21.396 10.251 1.00 33.34 229 VAL A O 1
ATOM 1822 N N . LEU A 1 230 ? -7.018 22.693 9.735 1.00 31.34 230 LEU A N 1
ATOM 1823 C CA . LEU A 1 230 ? -6.120 22.054 10.722 1.00 31.34 230 LEU A CA 1
ATOM 1824 C C . LEU A 1 230 ? -6.335 22.478 12.198 1.00 31.34 230 LEU A C 1
ATOM 1826 O O . LEU A 1 230 ? -5.520 22.146 13.052 1.00 31.34 230 LEU A O 1
ATOM 1830 N N . LYS A 1 231 ? -7.395 23.217 12.547 1.00 37.16 231 LYS A N 1
ATOM 1831 C CA . LYS A 1 231 ? -7.501 23.836 13.886 1.00 37.16 231 LYS A CA 1
ATOM 1832 C C . LYS A 1 231 ? -8.137 23.007 15.009 1.00 37.16 231 LYS A C 1
ATOM 1834 O O . LYS A 1 231 ? -8.086 23.483 16.136 1.00 37.16 231 LYS A O 1
ATOM 1839 N N . ASP A 1 232 ? -8.658 21.801 14.771 1.00 34.09 232 ASP A N 1
ATOM 1840 C CA . ASP A 1 232 ? -9.562 21.169 15.757 1.00 34.09 232 ASP A CA 1
ATOM 1841 C C . ASP A 1 232 ? -9.076 19.879 16.449 1.00 34.09 232 ASP A C 1
ATOM 1843 O O . ASP A 1 232 ? -9.876 19.149 17.020 1.00 34.09 232 ASP A O 1
ATOM 1847 N N . CYS A 1 233 ? -7.772 19.573 16.459 1.00 31.31 233 CYS A N 1
ATOM 1848 C CA . CYS A 1 233 ? -7.265 18.402 17.198 1.00 31.31 233 CYS A CA 1
ATOM 1849 C C . CYS A 1 233 ? -6.009 18.731 18.028 1.00 31.31 233 CYS A C 1
ATOM 1851 O O . CYS A 1 233 ? -4.947 18.150 17.812 1.00 31.31 233 CYS A O 1
ATOM 1853 N N . ILE A 1 234 ? -6.105 19.667 18.982 1.00 38.25 234 ILE A N 1
ATOM 1854 C CA . ILE A 1 234 ? -5.116 19.779 20.069 1.00 38.25 234 ILE A CA 1
ATOM 1855 C C . ILE A 1 234 ? -5.656 18.977 21.254 1.00 38.25 234 ILE A C 1
ATOM 1857 O O . ILE A 1 234 ? -6.543 19.424 21.975 1.00 38.25 234 ILE A O 1
ATOM 1861 N N . MET A 1 235 ? -5.140 17.762 21.426 1.00 35.78 235 MET A N 1
ATOM 1862 C CA . MET A 1 235 ? -5.311 17.010 22.665 1.00 35.78 235 MET A CA 1
ATOM 1863 C C . MET A 1 235 ? -4.406 17.631 23.732 1.00 35.78 235 MET A C 1
ATOM 1865 O O . MET A 1 235 ? -3.182 17.536 23.635 1.00 35.78 235 MET A O 1
ATOM 1869 N N . GLU A 1 236 ? -5.013 18.280 24.725 1.00 31.61 236 GLU A N 1
ATOM 1870 C CA . GLU A 1 236 ? -4.326 18.725 25.941 1.00 31.61 236 GLU A CA 1
ATOM 1871 C C . GLU A 1 236 ? -3.725 17.517 26.698 1.00 31.61 236 GLU A C 1
ATOM 1873 O O . GLU A 1 236 ? -4.362 16.456 26.760 1.00 31.61 236 GLU A O 1
ATOM 1878 N N . PRO A 1 237 ? -2.505 17.625 27.261 1.00 35.75 237 PRO A N 1
ATOM 1879 C CA . PRO A 1 237 ? -1.838 16.517 27.941 1.00 35.75 237 PRO A CA 1
ATOM 1880 C C . PRO A 1 237 ? -2.541 16.144 29.260 1.00 35.75 237 PRO A C 1
ATOM 1882 O O . PRO A 1 237 ? -2.956 17.039 29.995 1.00 35.75 237 PRO A O 1
ATOM 1885 N N . PRO A 1 238 ? -2.616 14.853 29.639 1.00 36.84 238 PRO A N 1
ATOM 1886 C CA . PRO A 1 238 ? -3.258 14.445 30.885 1.00 36.84 238 PRO A CA 1
ATOM 1887 C C . PRO A 1 238 ? -2.464 14.945 32.098 1.00 36.84 238 PRO A C 1
ATOM 1889 O O . PRO A 1 238 ? -1.296 14.585 32.283 1.00 36.84 238 PRO A O 1
ATOM 1892 N N . GLU A 1 239 ? -3.105 15.754 32.940 1.00 36.88 239 GLU A N 1
ATOM 1893 C CA . GLU A 1 239 ? -2.569 16.144 34.239 1.00 36.88 239 GLU A CA 1
ATOM 1894 C C . GLU A 1 239 ? -2.291 14.901 35.097 1.00 36.88 239 GLU A C 1
ATOM 1896 O O . GLU A 1 239 ? -3.116 13.995 35.241 1.00 36.88 239 GLU A O 1
ATOM 1901 N N . ARG A 1 240 ? -1.077 14.857 35.654 1.00 36.75 240 ARG A N 1
ATOM 1902 C CA . ARG A 1 240 ? -0.572 13.788 36.518 1.00 36.75 240 ARG A CA 1
ATOM 1903 C C . ARG A 1 240 ? -1.383 13.730 37.811 1.00 36.75 240 ARG A C 1
ATOM 1905 O O . ARG A 1 240 ? -1.073 14.422 38.778 1.00 36.75 240 ARG A O 1
ATOM 1912 N N . LEU A 1 241 ? -2.394 12.875 37.838 1.00 30.17 241 LEU A N 1
ATOM 1913 C CA . LEU A 1 241 ? -3.061 12.460 39.063 1.00 30.17 241 LEU A CA 1
ATOM 1914 C C . LEU A 1 241 ? -2.311 11.283 39.708 1.00 30.17 241 LEU A C 1
ATOM 1916 O O . LEU A 1 241 ? -1.816 10.398 39.014 1.00 30.17 241 LEU A O 1
ATOM 1920 N N . LEU A 1 242 ? -2.376 11.254 41.044 1.00 30.88 242 LEU A N 1
ATOM 1921 C CA . LEU A 1 242 ? -2.171 10.115 41.955 1.00 30.88 242 LEU A CA 1
ATOM 1922 C C . LEU A 1 242 ? -0.756 9.909 42.523 1.00 30.88 242 LEU A C 1
ATOM 1924 O O . LEU A 1 242 ? 0.086 9.252 41.923 1.00 30.88 242 LEU A O 1
ATOM 1928 N N . TYR A 1 243 ? -0.568 10.322 43.783 1.00 31.66 243 TYR A N 1
ATOM 1929 C CA . TYR A 1 243 ? -0.405 9.337 44.865 1.00 31.66 243 TYR A CA 1
ATOM 1930 C C . TYR A 1 243 ? -0.704 9.959 46.247 1.00 31.66 243 TYR A C 1
ATOM 1932 O O . TYR A 1 243 ? -0.024 10.905 46.646 1.00 31.66 243 TYR A O 1
ATOM 1940 N N . PRO A 1 244 ? -1.697 9.456 47.005 1.00 36.72 244 PRO A N 1
ATOM 1941 C CA . PRO A 1 244 ? -1.893 9.819 48.402 1.00 36.72 244 PRO A CA 1
ATOM 1942 C C . PRO A 1 244 ? -1.029 8.924 49.301 1.00 36.72 244 PRO A C 1
ATOM 1944 O O . PRO A 1 244 ? -1.202 7.707 49.335 1.00 36.72 244 PRO A O 1
ATOM 1947 N N . HIS A 1 245 ? -0.110 9.524 50.058 1.00 39.38 245 HIS A N 1
ATOM 1948 C CA . HIS A 1 245 ? 0.542 8.848 51.177 1.00 39.38 245 HIS A CA 1
ATOM 1949 C C . HIS A 1 245 ? -0.379 8.895 52.401 1.00 39.38 245 HIS A C 1
ATOM 1951 O O . HIS A 1 245 ? -0.511 9.921 53.062 1.00 39.38 245 HIS A O 1
ATOM 1957 N N . THR A 1 246 ? -1.014 7.767 52.704 1.00 33.00 246 THR A N 1
ATOM 1958 C CA . THR A 1 246 ? -1.648 7.495 53.996 1.00 33.00 246 THR A CA 1
ATOM 1959 C C . THR A 1 246 ? -0.631 6.803 54.903 1.00 33.00 246 THR A C 1
ATOM 1961 O O . THR A 1 246 ? -0.375 5.614 54.721 1.00 33.00 246 THR A O 1
ATOM 1964 N N . SER A 1 247 ? -0.063 7.507 55.884 1.00 39.91 247 SER A N 1
ATOM 1965 C CA . SER A 1 247 ? 0.696 6.872 56.969 1.00 39.91 247 SER A CA 1
ATOM 1966 C C . SER A 1 247 ? 0.561 7.646 58.283 1.00 39.91 247 SER A C 1
ATOM 1968 O O . SER A 1 247 ? 1.091 8.740 58.429 1.00 39.91 247 SER A O 1
ATOM 1970 N N . GLN A 1 248 ? -0.105 6.973 59.223 1.00 38.81 248 GLN A N 1
ATOM 1971 C CA . GLN A 1 248 ? 0.119 6.955 60.672 1.00 38.81 248 GLN A CA 1
ATOM 1972 C C . GLN A 1 248 ? -0.165 8.207 61.514 1.00 38.81 248 GLN A C 1
ATOM 1974 O O . GLN A 1 248 ? 0.683 9.061 61.755 1.00 38.81 248 GLN A O 1
ATOM 1979 N N . GLU A 1 249 ? -1.356 8.164 62.111 1.00 37.12 249 GLU A N 1
ATOM 1980 C CA . GLU A 1 249 ? -1.646 8.651 63.457 1.00 37.12 249 GLU A CA 1
ATOM 1981 C C . GLU A 1 249 ? -0.701 8.029 64.502 1.00 37.12 249 GLU A C 1
ATOM 1983 O O . GLU A 1 249 ? -0.493 6.814 64.533 1.00 37.12 249 GLU A O 1
ATOM 1988 N N . ALA A 1 250 ? -0.208 8.860 65.419 1.00 42.88 250 ALA A N 1
ATOM 1989 C CA . ALA A 1 250 ? 0.174 8.455 66.767 1.00 42.88 250 ALA A CA 1
ATOM 1990 C C . ALA A 1 250 ? -0.199 9.599 67.734 1.00 42.88 250 ALA A C 1
ATOM 1992 O O . ALA A 1 250 ? 0.346 10.699 67.609 1.00 42.88 250 ALA A O 1
ATOM 1993 N N . PRO A 1 251 ? -1.152 9.391 68.658 1.00 46.41 251 PRO A N 1
ATOM 1994 C CA . PRO A 1 251 ? -1.591 10.406 69.604 1.00 46.41 251 PRO A CA 1
ATOM 1995 C C . PRO A 1 251 ? -0.753 10.393 70.891 1.00 46.41 251 PRO A C 1
ATOM 1997 O O . PRO A 1 251 ? -0.438 9.338 71.432 1.00 46.41 251 PRO A O 1
ATOM 2000 N N . GLY A 1 252 ? -0.451 11.600 71.374 1.00 37.19 252 GLY A N 1
ATOM 2001 C CA . GLY A 1 252 ? -0.259 11.990 72.775 1.00 37.19 252 GLY A CA 1
ATOM 2002 C C . GLY A 1 252 ? 0.385 10.996 73.745 1.00 37.19 252 GLY A C 1
ATOM 2003 O O . GLY A 1 252 ? -0.288 10.141 74.314 1.00 37.19 252 GLY A O 1
ATOM 2004 N N . MET A 1 253 ? 1.644 11.256 74.093 1.00 40.06 253 MET A N 1
ATOM 2005 C CA . MET A 1 253 ? 2.163 10.958 75.425 1.00 40.06 253 MET A CA 1
ATOM 2006 C C . MET A 1 253 ? 2.804 12.228 75.986 1.00 40.06 253 MET A C 1
ATOM 2008 O O . MET A 1 253 ? 3.721 12.749 75.367 1.00 40.06 253 MET A O 1
ATOM 2012 N N . SER A 1 254 ? 2.227 12.677 77.106 1.00 38.78 254 SER A N 1
ATOM 2013 C CA . SER A 1 254 ? 2.736 13.514 78.206 1.00 38.78 254 SER A CA 1
ATOM 2014 C C . SER A 1 254 ? 3.754 14.629 77.962 1.00 38.78 254 SER A C 1
ATOM 2016 O O . SER A 1 254 ? 4.836 14.375 77.399 1.00 38.78 254 SER A O 1
#

Foldseek 3Di:
DVVVVVVVVVVVVVVVCCVVPPPPDPVLVVLLCLLVLAPADDDPVNLVRSLVSQVVLCVVVVVLAPDPDDSVLQSVLVSVLNVVCHPHDSVVSLVVLCVVCVSRVGVNSSSVVSVVVVVVVVLVVQLVVQLPVCDDPVRPPDDPVRSVVSSCCSRVNDDPVPDDCVVVVVCCVVPVPDPDDPDDDPPDPPPDDDPDDPDDDDDDDDDDDDDDDDDDDDDDDDDPPDPPDPPPDDDDDDDDDDDDDDDDDDDDDD

Radius of gyration: 32.33 Å; chains: 1; bounding box: 74×77×130 Å